Protein AF-A0A244E1N0-F1 (afdb_monomer)

Secondary structure (DSSP, 8-state):
------------PPPPPSEEEEEEEE-GGGSS-SSHHHHHHHTT---SEEEEEEEEEE--SSPPTTPPTT-EEEEEEEEE-STT---EEEEEEEEESSPPPSSS-TTTSPPTT-S-S-EEEEEEEEESSSS-EEEEEEEEEEEEESSSPPPPPGGG--PEEEEEEEEEEEEETTEEEEEEE-TTS-EEEEEEEEEESSHHHHHHHIIIIIHIIIIIT-----SS-HHHHHHSTT-

pLDDT: mean 90.93, std 12.46, range [40.5, 98.75]

Nearest PDB structures (foldseek):
  7ns9-assembly1_A  TM=5.968E-01  e=9.307E-06  Sulfolobus acidocaldarius DSM 639
  2fjt-assembly1_B  TM=5.873E-01  e=4.241E-05  Yersinia pestis KIM10+
  3n10-assembly1_A  TM=5.988E-01  e=9.848E-05  Yersinia pestis
  5a64-assembly2_B  TM=5.097E-01  e=4.746E-04  Mus musculus
  2aca-assembly1_B  TM=4.743E-01  e=3.203E-04  Vibrio parahaemolyticus

Radius of gyration: 19.38 Å; Cα contacts (8 Å, |Δi|>4): 520; chains: 1; bounding box: 77×35×45 Å

Structure (mmCIF, N/CA/C/O backbone):
data_AF-A0A244E1N0-F1
#
_entry.id   AF-A0A244E1N0-F1
#
loop_
_atom_site.group_PDB
_atom_site.id
_atom_site.type_symbol
_atom_site.label_atom_id
_atom_site.label_alt_id
_atom_site.label_comp_id
_atom_site.label_asym_id
_atom_site.label_entity_id
_atom_site.label_seq_id
_atom_site.pdbx_PDB_ins_code
_atom_site.Cartn_x
_atom_site.Cartn_y
_atom_site.Cartn_z
_atom_site.occupancy
_atom_site.B_iso_or_equiv
_atom_site.auth_seq_id
_atom_site.auth_comp_id
_atom_site.auth_asym_id
_atom_site.auth_atom_id
_atom_site.pdbx_PDB_model_num
ATOM 1 N N . MET A 1 1 ? 59.992 -10.369 -6.145 1.00 40.50 1 MET A N 1
ATOM 2 C CA . MET A 1 1 ? 59.038 -10.099 -5.049 1.00 40.50 1 MET A CA 1
ATOM 3 C C . MET A 1 1 ? 57.811 -9.453 -5.669 1.00 40.50 1 MET A C 1
ATOM 5 O O . MET A 1 1 ? 57.936 -8.355 -6.190 1.00 40.50 1 MET A O 1
ATOM 9 N N . ALA A 1 2 ? 56.683 -10.162 -5.734 1.00 41.91 2 ALA A N 1
ATOM 10 C CA . ALA A 1 2 ? 55.440 -9.642 -6.302 1.00 41.91 2 ALA A CA 1
ATOM 11 C C . ALA A 1 2 ? 54.557 -9.126 -5.158 1.00 41.91 2 ALA A C 1
ATOM 13 O O . ALA A 1 2 ? 54.216 -9.888 -4.256 1.00 41.91 2 ALA A O 1
ATOM 14 N N . ALA A 1 3 ? 54.246 -7.830 -5.168 1.00 44.88 3 ALA A N 1
ATOM 15 C CA . ALA A 1 3 ? 53.338 -7.214 -4.212 1.00 44.88 3 ALA A CA 1
ATOM 16 C C . ALA A 1 3 ? 51.897 -7.388 -4.711 1.00 44.88 3 ALA A C 1
ATOM 18 O O . ALA A 1 3 ? 51.490 -6.753 -5.683 1.00 44.88 3 ALA A O 1
ATOM 19 N N . SER A 1 4 ? 51.134 -8.267 -4.063 1.00 48.25 4 SER A N 1
ATOM 20 C CA . SER A 1 4 ? 49.695 -8.393 -4.293 1.00 48.25 4 SER A CA 1
ATOM 21 C C . SER A 1 4 ? 48.972 -7.216 -3.640 1.00 48.25 4 SER A C 1
ATOM 23 O O . SER A 1 4 ? 48.886 -7.127 -2.417 1.00 48.25 4 SER A O 1
ATOM 25 N N . LEU A 1 5 ? 48.446 -6.311 -4.465 1.00 47.75 5 LEU A N 1
ATOM 26 C CA . LEU A 1 5 ? 47.496 -5.282 -4.050 1.00 47.75 5 LEU A CA 1
ATOM 27 C C . LEU A 1 5 ? 46.150 -5.951 -3.735 1.00 47.75 5 LEU A C 1
ATOM 29 O O . LEU A 1 5 ? 45.397 -6.316 -4.636 1.00 47.75 5 LEU A O 1
ATOM 33 N N . LEU A 1 6 ? 45.854 -6.120 -2.446 1.00 48.22 6 LEU A N 1
ATOM 34 C CA . 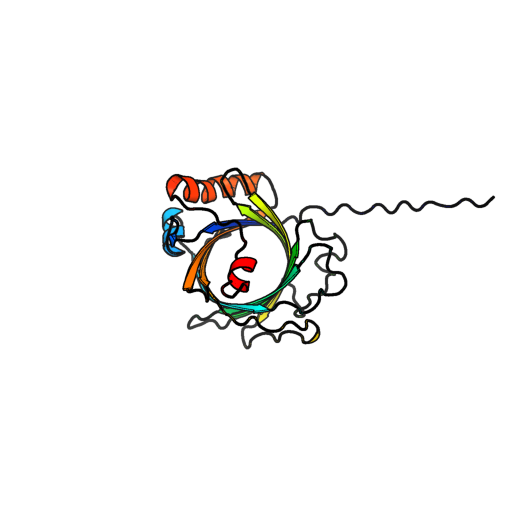LEU A 1 6 ? 44.511 -6.425 -1.959 1.00 48.22 6 LEU A CA 1
ATOM 35 C C . LEU A 1 6 ? 43.629 -5.192 -2.186 1.00 48.22 6 LEU A C 1
ATOM 37 O O . LEU A 1 6 ? 43.647 -4.244 -1.404 1.00 48.22 6 LEU A O 1
ATOM 41 N N . VAL A 1 7 ? 42.862 -5.197 -3.275 1.00 49.03 7 VAL A N 1
ATOM 42 C CA . VAL A 1 7 ? 41.764 -4.245 -3.465 1.00 49.03 7 VAL A CA 1
ATOM 43 C C . VAL A 1 7 ? 40.656 -4.653 -2.498 1.00 49.03 7 VAL A C 1
ATOM 45 O O . VAL A 1 7 ? 39.883 -5.570 -2.768 1.00 49.03 7 VAL A O 1
ATOM 48 N N . ALA A 1 8 ? 40.607 -4.002 -1.337 1.00 49.34 8 ALA A N 1
ATOM 49 C CA . ALA A 1 8 ? 39.474 -4.103 -0.433 1.00 49.34 8 ALA A CA 1
ATOM 50 C C . ALA A 1 8 ? 38.259 -3.468 -1.123 1.00 49.34 8 ALA A C 1
ATOM 52 O O . ALA A 1 8 ? 38.140 -2.246 -1.210 1.00 49.34 8 ALA A O 1
ATOM 53 N N . ALA A 1 9 ? 37.370 -4.300 -1.662 1.00 50.56 9 ALA A N 1
ATOM 54 C CA . ALA A 1 9 ? 36.070 -3.850 -2.123 1.00 50.56 9 ALA A CA 1
ATOM 55 C C . ALA A 1 9 ? 35.260 -3.415 -0.893 1.00 50.56 9 ALA A C 1
ATOM 57 O O . ALA A 1 9 ? 34.747 -4.252 -0.151 1.00 50.56 9 ALA A O 1
ATOM 58 N N . CYS A 1 10 ? 35.162 -2.105 -0.654 1.00 46.12 10 CYS A N 1
ATOM 59 C CA . CYS A 1 10 ? 34.161 -1.562 0.256 1.00 46.12 10 CYS A CA 1
ATOM 60 C C . CYS A 1 10 ? 32.784 -1.918 -0.309 1.00 46.12 10 CYS A C 1
ATOM 62 O O . CYS A 1 10 ? 32.313 -1.288 -1.256 1.00 46.12 10 CYS A O 1
ATOM 64 N N . ALA A 1 11 ? 32.146 -2.947 0.249 1.00 51.25 11 ALA A N 1
ATOM 65 C CA . ALA A 1 11 ? 30.732 -3.187 0.033 1.00 51.25 11 ALA A CA 1
ATOM 66 C C . ALA A 1 11 ? 29.988 -1.946 0.539 1.00 51.25 11 ALA A C 1
ATOM 68 O O . ALA A 1 11 ? 29.954 -1.691 1.743 1.00 51.25 11 ALA A O 1
ATOM 69 N N . ALA A 1 12 ? 29.457 -1.135 -0.378 1.00 55.59 12 ALA A N 1
ATOM 70 C CA . ALA A 1 12 ? 28.579 -0.034 -0.019 1.00 55.59 12 ALA A CA 1
ATOM 71 C C . ALA A 1 12 ? 27.404 -0.627 0.768 1.00 55.59 12 ALA A C 1
ATOM 73 O O . ALA A 1 12 ? 26.610 -1.393 0.218 1.00 55.59 12 ALA A O 1
ATOM 74 N N . GLN A 1 13 ? 27.344 -0.341 2.070 1.00 55.47 13 GLN A N 1
ATOM 75 C CA . GLN A 1 13 ? 26.241 -0.784 2.911 1.00 55.47 13 GLN A CA 1
ATOM 76 C C . GLN A 1 13 ? 24.955 -0.164 2.366 1.00 55.47 13 GLN A C 1
ATOM 78 O O . GLN A 1 13 ? 24.874 1.048 2.166 1.00 55.47 13 GLN A O 1
ATOM 83 N N . ALA A 1 14 ? 23.971 -1.010 2.072 1.00 69.12 14 ALA A N 1
ATOM 84 C CA . ALA A 1 14 ? 22.666 -0.558 1.627 1.00 69.12 14 ALA A CA 1
ATOM 85 C C . ALA A 1 14 ? 21.999 0.217 2.777 1.00 69.12 14 ALA A C 1
ATOM 87 O O . ALA A 1 14 ? 21.872 -0.309 3.882 1.00 69.12 14 ALA A O 1
ATOM 88 N N . SER A 1 15 ? 21.624 1.471 2.532 1.00 77.75 15 SER A N 1
ATOM 89 C CA . SER A 1 15 ? 20.911 2.312 3.494 1.00 77.75 15 SER A CA 1
ATOM 90 C C . SER A 1 15 ? 19.407 2.252 3.253 1.00 77.75 15 SER A C 1
ATOM 92 O O . SER A 1 15 ? 18.966 1.979 2.133 1.00 77.75 15 SER A O 1
ATOM 94 N N . ASP A 1 16 ? 18.619 2.568 4.281 1.00 82.31 16 ASP A N 1
ATOM 95 C CA . ASP A 1 16 ? 17.179 2.757 4.117 1.00 82.31 16 ASP A CA 1
ATOM 96 C C . ASP A 1 16 ? 16.916 3.818 3.026 1.00 82.31 16 ASP A C 1
ATOM 98 O O . ASP A 1 16 ? 17.605 4.846 2.977 1.00 82.31 16 ASP A O 1
ATOM 102 N N . PRO A 1 17 ? 15.954 3.584 2.115 1.00 87.00 17 PRO A N 1
ATOM 103 C CA . PRO A 1 17 ? 15.532 4.605 1.175 1.00 87.00 17 PRO A CA 1
ATOM 104 C C . PRO A 1 17 ? 14.917 5.795 1.924 1.00 87.00 17 PRO A C 1
ATOM 106 O O . PRO A 1 17 ? 14.350 5.626 3.003 1.00 87.00 17 PRO A O 1
ATOM 109 N N . PRO A 1 18 ? 14.983 7.009 1.352 1.00 88.44 18 PRO A N 1
ATOM 110 C CA . PRO A 1 18 ? 14.531 8.215 2.041 1.00 88.44 18 PRO A CA 1
ATOM 111 C C . PRO A 1 18 ? 13.019 8.225 2.313 1.00 88.44 18 PRO A C 1
ATOM 113 O O . PRO A 1 18 ? 12.576 8.875 3.257 1.00 88.44 18 PRO A O 1
ATOM 116 N N . GLY A 1 19 ? 12.225 7.530 1.492 1.00 94.88 19 GLY A N 1
ATOM 117 C CA . GLY A 1 19 ? 10.771 7.464 1.616 1.00 94.88 19 GLY A CA 1
ATOM 118 C C . GLY A 1 19 ? 10.280 6.208 2.334 1.00 94.88 19 GLY A C 1
ATOM 119 O O . GLY A 1 19 ? 10.831 5.119 2.161 1.00 94.88 19 GLY A O 1
ATOM 120 N N . ALA A 1 20 ? 9.186 6.353 3.075 1.00 97.12 20 ALA A N 1
ATOM 121 C CA . ALA A 1 20 ? 8.456 5.263 3.704 1.00 97.12 20 ALA A CA 1
ATOM 122 C C . ALA A 1 20 ? 6.952 5.334 3.398 1.00 97.12 20 ALA A C 1
ATOM 124 O O . ALA A 1 20 ? 6.382 6.409 3.192 1.00 97.12 20 ALA A O 1
ATOM 125 N N . GLU A 1 21 ? 6.305 4.174 3.395 1.00 97.81 21 GLU A N 1
ATOM 126 C CA . GLU A 1 21 ? 4.855 4.045 3.515 1.00 97.81 21 GLU A CA 1
ATOM 127 C C . GLU A 1 21 ? 4.542 3.390 4.861 1.00 97.81 21 GLU A C 1
ATOM 129 O O . GLU A 1 21 ? 4.864 2.225 5.089 1.00 97.81 21 GLU A O 1
ATOM 134 N N . TYR A 1 22 ? 3.911 4.142 5.761 1.00 98.38 22 TYR A N 1
ATOM 135 C CA . TYR A 1 22 ? 3.427 3.626 7.038 1.00 98.38 22 TYR A CA 1
ATOM 136 C C . TYR A 1 22 ? 2.005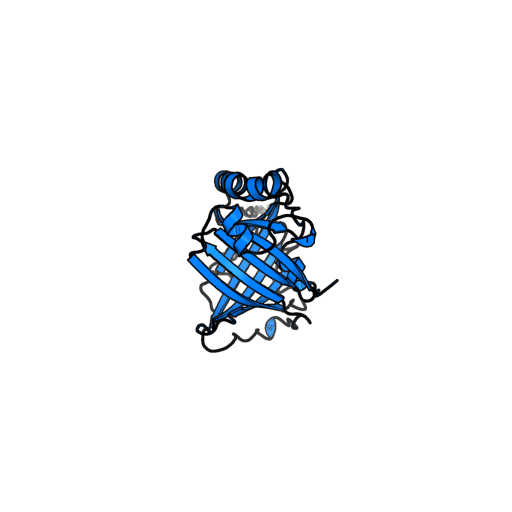 3.126 6.859 1.00 98.38 22 TYR A C 1
ATOM 138 O O . TYR A 1 22 ? 1.169 3.870 6.352 1.00 98.38 22 TYR A O 1
ATOM 146 N N . ALA A 1 23 ? 1.718 1.893 7.267 1.00 98.50 23 ALA A N 1
ATOM 147 C CA . ALA A 1 23 ? 0.422 1.277 7.037 1.00 98.50 23 ALA A CA 1
ATOM 148 C C . ALA A 1 23 ? -0.052 0.411 8.206 1.00 98.50 23 ALA A C 1
ATOM 150 O O . ALA A 1 23 ? 0.737 -0.222 8.908 1.00 98.50 23 ALA A O 1
ATOM 151 N N . ILE A 1 24 ? -1.370 0.333 8.364 1.00 98.62 24 ILE A N 1
ATOM 152 C CA . ILE A 1 24 ? -2.056 -0.586 9.273 1.00 98.62 24 ILE A CA 1
ATOM 153 C C . ILE A 1 24 ? -3.266 -1.191 8.562 1.00 98.62 24 ILE A C 1
ATOM 155 O O . ILE A 1 24 ? -3.941 -0.515 7.786 1.00 98.62 24 ILE A O 1
ATOM 159 N N . ARG A 1 25 ? -3.509 -2.484 8.785 1.00 98.50 25 ARG A N 1
ATOM 160 C CA . ARG A 1 25 ? -4.502 -3.280 8.048 1.00 98.50 25 ARG A CA 1
ATOM 161 C C . ARG A 1 25 ? -5.344 -4.088 9.012 1.00 98.50 25 ARG A C 1
ATOM 163 O O . ARG A 1 25 ? -4.785 -4.594 9.974 1.00 98.50 25 ARG A O 1
ATOM 170 N N . TRP A 1 26 ? -6.631 -4.260 8.755 1.00 98.56 26 TRP A N 1
ATOM 171 C CA . TRP A 1 26 ? -7.487 -5.138 9.556 1.00 98.56 26 TRP A CA 1
ATOM 172 C C . TRP A 1 26 ? -8.585 -5.774 8.707 1.00 98.56 26 TRP A C 1
ATOM 174 O O . TRP A 1 26 ? -8.892 -5.315 7.602 1.00 98.56 26 TRP A O 1
ATOM 184 N N . ASP A 1 27 ? -9.157 -6.847 9.238 1.00 98.19 27 ASP A N 1
ATOM 185 C CA . ASP A 1 27 ? -10.407 -7.420 8.756 1.00 98.19 27 ASP A CA 1
ATOM 186 C C . ASP A 1 27 ? -11.553 -6.845 9.607 1.00 98.19 27 ASP A C 1
ATOM 188 O O . ASP A 1 27 ? -11.572 -7.078 10.819 1.00 98.19 27 ASP A O 1
ATOM 192 N N . PRO A 1 28 ? -12.504 -6.090 9.030 1.00 98.25 28 PRO A N 1
ATOM 193 C CA . PRO A 1 28 ? -13.649 -5.576 9.772 1.00 98.25 28 PRO A CA 1
ATOM 194 C C . PRO A 1 28 ? -14.490 -6.631 10.487 1.00 98.25 28 PRO A C 1
ATOM 196 O O . PRO A 1 28 ? -15.147 -6.307 11.475 1.00 98.25 28 PRO A O 1
ATOM 199 N N . ALA A 1 29 ? -14.483 -7.883 10.016 1.00 97.69 29 ALA A N 1
ATOM 200 C CA . ALA A 1 29 ? -15.183 -8.972 10.690 1.00 97.69 29 ALA A CA 1
ATOM 201 C C . ALA A 1 29 ? -14.575 -9.294 12.068 1.00 97.69 29 ALA A C 1
ATOM 203 O O . ALA A 1 29 ? -15.245 -9.883 12.915 1.00 97.69 29 ALA A O 1
ATOM 204 N N . GLU A 1 30 ? -13.326 -8.890 12.315 1.00 97.62 30 GLU A N 1
ATOM 205 C CA . GLU A 1 30 ? -12.627 -9.089 13.585 1.00 97.62 30 GLU A CA 1
ATOM 206 C C . GLU A 1 30 ? -12.666 -7.866 14.520 1.00 97.62 30 GLU A C 1
ATOM 208 O O . GLU A 1 30 ? -12.178 -7.954 15.654 1.00 97.62 30 GLU A O 1
ATOM 213 N N . GLY A 1 31 ? -13.255 -6.752 14.071 1.00 97.19 31 GLY A N 1
ATOM 214 C CA . GLY A 1 31 ? -13.394 -5.502 14.819 1.00 97.19 31 GLY A CA 1
ATOM 215 C C . GLY A 1 31 ? -12.982 -4.266 14.016 1.00 97.19 31 GLY A C 1
ATOM 216 O O . GLY A 1 31 ? -12.407 -4.365 12.933 1.00 97.19 31 GLY A O 1
ATOM 217 N N . GLY A 1 32 ? -13.249 -3.080 14.569 1.00 97.94 32 GLY A N 1
ATOM 218 C CA . GLY A 1 32 ? -12.872 -1.813 13.944 1.00 97.94 32 GLY A CA 1
ATOM 219 C C . GLY A 1 32 ? -13.894 -1.213 12.979 1.00 97.94 32 GLY A C 1
ATOM 220 O O . GLY A 1 32 ? -15.028 -1.683 12.880 1.00 97.94 32 GLY A O 1
ATOM 221 N N . PRO A 1 33 ? -13.514 -0.133 12.272 1.00 98.38 33 PRO A N 1
ATOM 222 C CA . PRO A 1 33 ? -14.338 0.430 11.212 1.00 98.38 33 PRO A CA 1
ATOM 223 C C . PRO A 1 33 ? -14.550 -0.579 10.072 1.00 98.38 33 PRO A C 1
ATOM 225 O O . PRO A 1 33 ? -13.646 -1.341 9.741 1.00 98.38 33 PRO A O 1
ATOM 228 N N . SER A 1 34 ? -15.726 -0.562 9.452 1.00 97.94 34 SER A N 1
ATOM 229 C CA . SER A 1 34 ? -16.175 -1.516 8.438 1.00 97.94 34 SER A CA 1
ATOM 230 C C . SER A 1 34 ? -16.121 -1.020 7.002 1.00 97.94 34 SER A C 1
ATOM 232 O O . SER A 1 34 ? -16.434 -1.777 6.090 1.00 97.94 34 SER A O 1
ATOM 234 N N . SER A 1 35 ? -15.705 0.227 6.788 1.00 98.50 35 SER A N 1
ATOM 235 C CA . SER A 1 35 ? -15.500 0.793 5.453 1.00 98.50 35 SER A CA 1
ATOM 236 C C . SER A 1 35 ? -14.432 1.879 5.463 1.00 98.50 35 SER A C 1
ATOM 238 O O . SER A 1 35 ? -14.154 2.478 6.507 1.00 98.50 35 SER A O 1
ATOM 240 N N . ALA A 1 36 ? -13.888 2.209 4.290 1.00 98.25 36 ALA A N 1
ATOM 241 C CA . ALA A 1 36 ? -12.952 3.323 4.148 1.00 98.25 36 ALA A CA 1
ATOM 242 C C . ALA A 1 36 ? -13.566 4.651 4.629 1.00 98.25 36 ALA A C 1
ATOM 244 O O . ALA A 1 36 ? -12.895 5.458 5.276 1.00 98.25 36 ALA A O 1
ATOM 245 N N . ALA A 1 37 ? -14.857 4.866 4.354 1.00 98.12 37 ALA A N 1
ATOM 246 C CA . ALA A 1 37 ? -15.580 6.060 4.786 1.00 98.12 37 ALA A CA 1
ATOM 247 C C . ALA A 1 37 ? -15.724 6.124 6.313 1.00 98.12 37 ALA A C 1
ATOM 249 O O . ALA A 1 37 ? -15.478 7.174 6.911 1.00 98.12 37 ALA A O 1
ATOM 250 N N . GLN A 1 38 ? -16.070 5.003 6.957 1.00 98.31 38 GLN A N 1
ATOM 251 C CA . GLN A 1 38 ? -16.161 4.954 8.414 1.00 98.31 38 GLN A CA 1
ATOM 252 C C . GLN A 1 38 ? -14.792 5.181 9.062 1.00 98.31 38 GLN A C 1
ATOM 254 O O . GLN A 1 38 ? -14.709 5.906 10.048 1.00 98.31 38 GLN A O 1
ATOM 259 N N . THR A 1 39 ? -13.717 4.631 8.496 1.00 98.56 39 THR A N 1
ATOM 260 C CA . THR A 1 39 ? -12.350 4.882 8.968 1.00 98.56 39 THR A CA 1
ATOM 261 C C . THR A 1 39 ? -11.997 6.365 8.932 1.00 98.56 39 THR A C 1
ATOM 263 O O . THR A 1 39 ? -11.525 6.897 9.933 1.00 98.56 39 THR A O 1
ATOM 266 N N . PHE A 1 40 ? -12.266 7.059 7.822 1.00 98.00 40 PHE A N 1
ATOM 267 C CA . PHE A 1 40 ? -12.056 8.508 7.727 1.00 98.00 40 PHE A CA 1
ATOM 268 C C . PHE A 1 40 ? -12.847 9.267 8.802 1.00 98.00 40 PHE A C 1
ATOM 270 O O . PHE A 1 40 ? -12.277 10.106 9.498 1.00 98.00 40 PHE A O 1
ATOM 277 N N . ALA A 1 41 ? -14.121 8.915 9.007 1.00 97.50 41 ALA A N 1
ATOM 278 C CA . ALA A 1 41 ? -14.952 9.524 10.043 1.00 97.50 41 ALA A CA 1
ATOM 279 C C . ALA A 1 41 ? -14.393 9.294 11.460 1.00 97.50 41 ALA A C 1
ATOM 281 O O . ALA A 1 41 ? -14.391 10.213 12.273 1.00 97.50 41 ALA A O 1
ATOM 282 N N . LYS A 1 42 ? -13.880 8.093 11.752 1.00 97.56 42 LYS A N 1
ATOM 283 C CA . LYS A 1 42 ? -13.248 7.755 13.039 1.00 97.56 42 LYS A CA 1
ATOM 284 C C . LYS A 1 42 ? -11.909 8.457 13.260 1.00 97.56 42 LYS A C 1
ATOM 286 O O . LYS A 1 42 ? -11.567 8.776 14.391 1.00 97.56 42 LYS A O 1
ATOM 291 N N . LEU A 1 43 ? -11.178 8.736 12.184 1.00 97.56 43 LEU A N 1
ATOM 292 C CA . LEU A 1 43 ? -9.977 9.567 12.224 1.00 97.56 43 LEU A CA 1
ATOM 293 C C . LEU A 1 43 ? -10.291 11.071 12.240 1.00 97.56 43 LEU A C 1
ATOM 295 O O . LEU A 1 43 ? -9.359 11.864 12.337 1.00 97.56 43 LEU A O 1
ATOM 299 N N . GLU A 1 44 ? -11.572 11.456 12.168 1.00 97.06 44 GLU A N 1
ATOM 300 C CA . GLU A 1 44 ? -12.044 12.847 12.123 1.00 97.06 44 GLU A CA 1
ATOM 301 C C . GLU A 1 44 ? -11.499 13.612 10.906 1.00 97.06 44 GLU A C 1
ATOM 303 O O . GLU A 1 44 ? -11.235 14.814 10.944 1.00 97.06 44 GLU A O 1
ATOM 308 N N . VAL A 1 45 ? -11.336 12.901 9.787 1.00 95.19 45 VAL A N 1
ATOM 309 C CA . VAL A 1 45 ? -10.850 13.447 8.519 1.00 95.19 45 VAL A CA 1
ATOM 310 C C . VAL A 1 45 ? -11.932 13.291 7.453 1.00 95.19 45 VAL A C 1
ATOM 312 O O . VAL A 1 45 ? -12.664 12.306 7.415 1.00 95.19 45 VAL A O 1
ATOM 315 N N . THR A 1 46 ? -12.016 14.250 6.531 1.00 95.44 46 THR A N 1
ATOM 316 C CA . THR A 1 46 ? -12.844 14.136 5.321 1.00 95.44 46 THR A CA 1
ATOM 317 C C . THR A 1 46 ? -11.955 13.904 4.104 1.00 95.44 46 THR A C 1
ATOM 319 O O . THR A 1 46 ? -10.978 14.628 3.897 1.00 95.44 46 THR A O 1
ATOM 322 N N . ALA A 1 47 ? -12.283 12.892 3.303 1.00 96.50 47 ALA A N 1
ATOM 323 C CA . ALA A 1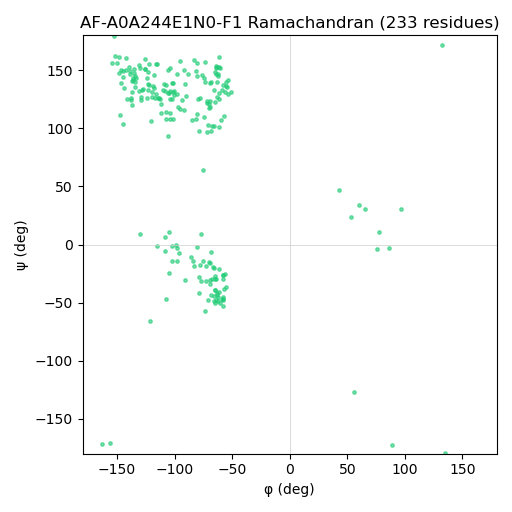 47 ? -11.577 12.609 2.059 1.00 96.50 47 ALA A CA 1
ATOM 324 C C . ALA A 1 47 ? -11.834 13.712 1.019 1.00 96.50 47 ALA A C 1
ATOM 326 O O . ALA A 1 47 ? -12.961 14.177 0.867 1.00 96.50 47 ALA A O 1
ATOM 327 N N . ASP A 1 48 ? -10.801 14.102 0.273 1.00 95.50 48 ASP A N 1
ATOM 328 C CA . ASP A 1 48 ? -10.918 15.040 -0.852 1.00 95.50 48 ASP A CA 1
ATOM 329 C C . ASP A 1 48 ? -10.901 14.341 -2.218 1.00 95.50 48 ASP A C 1
ATOM 331 O O . ASP A 1 48 ? -11.276 14.929 -3.236 1.00 95.50 48 ASP A O 1
ATOM 335 N N . LYS A 1 49 ? -10.499 13.067 -2.253 1.00 95.00 49 LYS A N 1
ATOM 336 C CA . LYS A 1 49 ? -10.485 12.238 -3.456 1.00 95.00 49 LYS A CA 1
ATOM 337 C C . LYS A 1 49 ? -11.071 10.867 -3.157 1.00 95.00 49 LYS A C 1
ATOM 339 O O . LYS A 1 49 ? -10.759 10.256 -2.137 1.00 95.00 49 LYS A O 1
ATOM 344 N N . LYS A 1 50 ? -11.854 10.369 -4.113 1.00 94.94 50 LYS A N 1
ATOM 345 C CA . LYS A 1 50 ? -12.331 8.988 -4.179 1.00 94.94 50 LYS A CA 1
ATOM 346 C C . LYS A 1 50 ? -11.925 8.362 -5.512 1.00 94.94 50 LYS A C 1
ATOM 348 O O . LYS A 1 50 ? -11.937 9.028 -6.553 1.00 94.94 50 LYS A O 1
ATOM 353 N N . GLY A 1 51 ? -11.576 7.085 -5.488 1.00 94.31 51 GLY A N 1
ATOM 354 C CA . GLY A 1 51 ? -11.434 6.269 -6.684 1.00 94.31 51 GLY A CA 1
ATOM 355 C C . GLY A 1 51 ? -11.844 4.834 -6.410 1.00 94.31 51 GLY A C 1
ATOM 356 O O . GLY A 1 51 ? -11.495 4.292 -5.368 1.00 94.31 51 GLY A O 1
ATOM 357 N N . ASP A 1 52 ? -12.547 4.242 -7.364 1.00 95.44 52 ASP A N 1
ATOM 358 C CA . ASP A 1 52 ? -12.912 2.831 -7.353 1.00 95.44 52 ASP A CA 1
ATOM 359 C C . ASP A 1 52 ? -12.061 2.116 -8.402 1.00 95.44 52 ASP A C 1
ATOM 361 O O . ASP A 1 52 ? -11.817 2.658 -9.491 1.00 95.44 52 ASP A O 1
ATOM 365 N N . TYR A 1 53 ? -11.554 0.941 -8.045 1.00 95.81 53 TYR A N 1
ATOM 366 C CA . TYR A 1 53 ? -10.568 0.222 -8.831 1.00 95.81 53 TYR A CA 1
ATOM 367 C C . TYR A 1 53 ? -10.859 -1.272 -8.880 1.00 95.81 53 TYR A C 1
ATOM 369 O O . TYR A 1 53 ? -11.326 -1.865 -7.911 1.00 95.81 53 TYR A O 1
ATOM 377 N N . GLU A 1 54 ? -10.480 -1.888 -9.990 1.00 95.81 54 GLU A N 1
ATOM 378 C CA . GLU A 1 54 ? -10.205 -3.316 -10.079 1.00 95.81 54 GLU A CA 1
ATOM 379 C C . GLU A 1 54 ? -8.688 -3.526 -10.059 1.00 95.81 54 GLU A C 1
ATOM 381 O O . GLU A 1 54 ? -7.929 -2.760 -10.663 1.00 95.81 54 GLU A O 1
ATOM 386 N N . VAL A 1 55 ? -8.242 -4.553 -9.339 1.00 96.69 55 VAL A N 1
ATOM 387 C CA . VAL A 1 55 ? -6.827 -4.864 -9.143 1.00 96.69 55 VAL A CA 1
ATOM 388 C C . VAL A 1 55 ? -6.575 -6.332 -9.461 1.00 96.69 55 VAL A C 1
ATOM 390 O O . VAL A 1 55 ? -7.197 -7.230 -8.886 1.00 96.69 55 VAL A O 1
ATOM 393 N N . GLY A 1 56 ? -5.638 -6.567 -10.373 1.00 96.38 56 GLY A N 1
ATOM 394 C CA . GLY A 1 56 ? -5.120 -7.879 -10.736 1.00 96.38 56 GLY A CA 1
ATOM 395 C C . GLY A 1 56 ? -3.640 -8.005 -10.390 1.00 96.38 56 GLY A C 1
ATOM 396 O O . GLY A 1 56 ? -2.908 -7.016 -10.318 1.00 96.38 56 GLY A O 1
ATOM 397 N N . TYR A 1 57 ? -3.187 -9.240 -10.196 1.00 96.12 57 TYR A N 1
ATOM 398 C CA . TYR A 1 57 ? -1.783 -9.536 -9.933 1.00 96.12 57 TYR A CA 1
ATOM 399 C C . TYR A 1 57 ? -1.243 -10.569 -10.912 1.00 96.12 57 TYR A C 1
ATOM 401 O O . TYR A 1 57 ? -1.961 -11.453 -11.375 1.00 96.12 57 TYR A O 1
ATOM 409 N N . ARG A 1 58 ? 0.057 -10.487 -11.183 1.00 95.25 58 ARG A N 1
ATOM 410 C CA . ARG A 1 58 ? 0.823 -11.501 -11.910 1.00 95.25 58 ARG A CA 1
ATOM 411 C C . ARG A 1 58 ? 2.139 -11.730 -11.198 1.00 95.25 58 ARG A C 1
ATOM 413 O O . ARG A 1 58 ? 2.774 -10.785 -10.731 1.00 95.25 58 ARG A O 1
ATOM 420 N N . ARG A 1 59 ? 2.574 -12.982 -11.142 1.00 92.88 59 ARG A N 1
ATOM 421 C CA . ARG A 1 59 ? 3.874 -13.344 -10.573 1.00 92.88 59 ARG A CA 1
ATOM 422 C C . ARG A 1 59 ? 4.774 -13.829 -11.703 1.00 92.88 59 ARG A C 1
ATOM 424 O O . ARG A 1 59 ? 4.380 -14.767 -12.393 1.00 92.88 59 ARG A O 1
ATOM 431 N N . PRO A 1 60 ? 5.934 -13.193 -11.942 1.00 91.12 60 PRO A N 1
ATOM 432 C CA . PRO A 1 60 ? 6.932 -13.731 -12.860 1.00 91.12 60 PRO A CA 1
ATOM 433 C C . PRO A 1 60 ? 7.240 -15.194 -12.528 1.00 91.12 60 PRO A C 1
ATOM 435 O O . PRO A 1 60 ? 7.474 -15.528 -11.369 1.00 91.12 60 PRO A O 1
ATOM 438 N N . SER A 1 61 ? 7.228 -16.067 -13.538 1.00 84.25 61 SER A N 1
ATOM 439 C CA . SER A 1 61 ? 7.450 -17.513 -13.342 1.00 84.25 61 SER A CA 1
ATOM 440 C C . SER A 1 61 ? 8.894 -17.851 -12.954 1.00 84.25 61 SER A C 1
ATOM 442 O O . SER A 1 61 ? 9.174 -18.962 -12.518 1.00 84.25 61 SER A O 1
ATOM 444 N N . ALA A 1 62 ? 9.814 -16.904 -13.135 1.00 80.81 62 ALA A N 1
ATOM 445 C CA . ALA A 1 62 ? 11.192 -16.988 -12.682 1.00 80.81 62 ALA A CA 1
ATOM 446 C C . ALA A 1 62 ? 11.618 -15.623 -12.115 1.00 80.81 62 ALA A C 1
ATOM 448 O O . ALA A 1 62 ? 11.169 -14.592 -12.635 1.00 80.81 62 ALA A O 1
ATOM 449 N N . PRO A 1 63 ? 12.486 -15.590 -11.088 1.00 77.06 63 PRO A N 1
ATOM 450 C CA . PRO A 1 63 ? 13.119 -14.354 -10.649 1.00 77.06 63 PRO A CA 1
ATOM 451 C C . PRO A 1 63 ? 13.857 -13.696 -11.826 1.00 77.06 63 PRO A C 1
ATOM 453 O O . PRO A 1 63 ? 14.600 -14.384 -12.533 1.00 77.06 63 PRO A O 1
ATOM 456 N N . PRO A 1 64 ? 13.668 -12.391 -12.080 1.00 79.19 64 PRO A N 1
ATOM 457 C CA . PRO A 1 64 ? 14.445 -11.707 -13.097 1.00 79.19 64 PRO A CA 1
ATOM 458 C C . PRO A 1 64 ? 15.935 -11.679 -12.720 1.00 79.19 64 PRO A C 1
ATOM 460 O O . PRO A 1 64 ? 16.271 -11.671 -11.532 1.00 79.19 64 PRO A O 1
ATOM 463 N N . PRO A 1 65 ? 16.841 -11.636 -13.713 1.00 79.44 65 PRO A N 1
ATOM 464 C CA . PRO A 1 65 ? 18.269 -11.501 -13.454 1.00 79.44 65 PRO A CA 1
ATOM 465 C C . PRO A 1 65 ? 18.573 -10.273 -12.587 1.00 79.44 65 PRO A C 1
ATOM 467 O O . PRO A 1 65 ? 18.039 -9.192 -12.833 1.00 79.44 65 PRO A O 1
ATOM 470 N N . GLY A 1 66 ? 19.442 -10.439 -11.588 1.00 80.69 66 GLY A N 1
ATOM 471 C CA . GLY A 1 66 ? 19.850 -9.350 -10.694 1.00 80.69 66 GLY A CA 1
ATOM 472 C C . GLY A 1 66 ? 18.830 -8.986 -9.611 1.00 80.69 66 GLY A C 1
ATOM 473 O O . GLY A 1 66 ? 19.006 -7.967 -8.945 1.00 80.69 66 GLY A O 1
ATOM 474 N N . LEU A 1 67 ? 17.779 -9.791 -9.416 1.00 87.31 67 LEU A N 1
ATOM 475 C CA . LEU A 1 67 ? 16.913 -9.657 -8.249 1.00 87.31 67 LEU A CA 1
ATOM 476 C C . LEU A 1 67 ? 17.731 -9.926 -6.968 1.00 87.31 67 LEU A C 1
ATOM 478 O O . LEU A 1 67 ? 18.377 -10.975 -6.895 1.00 87.31 67 LEU A O 1
ATOM 482 N N . PRO A 1 68 ? 17.724 -9.022 -5.969 1.00 89.12 68 PRO A N 1
ATOM 483 C CA . PRO A 1 68 ? 18.450 -9.253 -4.724 1.00 89.12 68 PRO A CA 1
ATOM 484 C C . PRO A 1 68 ? 17.938 -10.494 -3.982 1.00 89.12 68 PRO A C 1
ATOM 486 O O . PRO A 1 68 ? 16.770 -10.871 -4.100 1.00 89.12 68 PRO A O 1
ATOM 489 N N . GLU A 1 69 ? 18.807 -11.124 -3.194 1.00 88.75 69 GLU A N 1
ATOM 490 C CA . GLU A 1 69 ? 18.432 -12.292 -2.395 1.00 88.75 69 GLU A CA 1
ATOM 491 C C . GLU A 1 69 ? 17.267 -11.967 -1.446 1.00 88.75 69 GLU A C 1
ATOM 493 O O . GLU A 1 69 ? 17.210 -10.898 -0.838 1.00 88.75 69 GLU A O 1
ATOM 498 N N . GLY A 1 70 ? 16.301 -12.884 -1.350 1.00 91.50 70 GLY A N 1
ATOM 499 C CA . GLY A 1 70 ? 15.107 -12.716 -0.520 1.00 91.50 70 GLY A CA 1
ATOM 500 C C . GLY A 1 70 ? 14.052 -11.761 -1.088 1.00 91.50 70 GLY A C 1
ATOM 501 O O . GLY A 1 70 ? 12.979 -11.641 -0.496 1.00 91.50 70 GLY A O 1
ATOM 502 N N . PHE A 1 71 ? 14.300 -11.106 -2.227 1.00 93.75 71 PHE A N 1
ATOM 503 C CA . PHE A 1 71 ? 13.275 -10.309 -2.893 1.00 93.75 71 PHE A CA 1
ATOM 504 C C . PHE A 1 71 ? 12.343 -11.194 -3.721 1.00 93.75 71 PHE A C 1
ATOM 506 O O . PHE A 1 71 ? 12.758 -12.168 -4.346 1.00 93.75 71 PHE A O 1
ATOM 513 N N . ALA A 1 72 ? 11.070 -10.812 -3.770 1.00 93.38 72 ALA A N 1
ATOM 514 C CA . ALA A 1 72 ? 10.064 -11.413 -4.631 1.00 93.38 72 ALA A CA 1
ATOM 515 C C . ALA A 1 72 ? 9.489 -10.352 -5.582 1.00 93.38 72 ALA A C 1
ATOM 517 O O . ALA A 1 72 ? 9.105 -9.266 -5.128 1.00 93.38 72 ALA A O 1
ATOM 518 N N . PRO A 1 73 ? 9.405 -10.636 -6.893 1.00 95.06 73 PRO A N 1
ATOM 519 C CA . PRO A 1 73 ? 8.804 -9.728 -7.848 1.00 95.06 73 PRO A CA 1
ATOM 520 C C . PRO A 1 73 ? 7.296 -9.971 -7.956 1.00 95.06 73 PRO A C 1
ATOM 522 O O . PRO A 1 73 ? 6.810 -11.105 -7.896 1.00 95.06 73 PRO A O 1
ATOM 525 N N . ILE A 1 74 ? 6.545 -8.904 -8.188 1.00 95.38 74 ILE A N 1
ATOM 526 C CA . ILE A 1 74 ? 5.129 -8.969 -8.517 1.00 95.38 74 ILE A CA 1
ATOM 527 C C . ILE A 1 74 ? 4.768 -7.863 -9.502 1.00 95.38 74 ILE A C 1
ATOM 529 O O . ILE A 1 74 ? 5.289 -6.748 -9.451 1.00 95.38 74 ILE A O 1
ATOM 533 N N . VAL A 1 75 ? 3.861 -8.186 -10.412 1.00 96.81 75 VAL A N 1
ATOM 534 C CA . VAL A 1 75 ? 3.234 -7.228 -11.313 1.00 96.81 75 VAL A CA 1
ATOM 535 C C . VAL A 1 75 ? 1.817 -6.994 -10.815 1.00 96.81 75 VAL A C 1
ATOM 537 O O . VAL A 1 75 ? 1.087 -7.950 -10.558 1.00 96.81 75 VAL A O 1
ATOM 540 N N . ARG A 1 76 ? 1.431 -5.731 -10.671 1.00 97.56 76 ARG A N 1
ATOM 541 C CA . ARG A 1 76 ? 0.074 -5.318 -10.323 1.00 97.56 76 ARG A CA 1
ATOM 542 C C . ARG A 1 76 ? -0.520 -4.565 -11.499 1.00 97.56 76 ARG A C 1
ATOM 544 O O . ARG A 1 76 ? 0.052 -3.580 -11.958 1.00 97.56 76 ARG A O 1
ATOM 551 N N . GLU A 1 77 ? -1.676 -5.016 -11.945 1.00 97.44 77 GLU A N 1
ATOM 552 C CA . GLU A 1 77 ? -2.533 -4.281 -12.862 1.00 97.44 77 GLU A CA 1
ATOM 553 C C . GLU A 1 77 ? -3.605 -3.579 -12.030 1.00 97.44 77 GLU A C 1
ATOM 555 O O . GLU A 1 77 ? -4.231 -4.206 -11.175 1.00 97.44 77 GLU A O 1
ATOM 560 N N . ARG A 1 78 ? -3.803 -2.279 -12.240 1.00 97.00 78 ARG A N 1
ATOM 561 C CA . ARG A 1 78 ? -4.866 -1.522 -11.577 1.00 97.00 78 ARG A CA 1
ATOM 562 C C . ARG A 1 78 ? -5.641 -0.714 -12.602 1.00 97.00 78 ARG A C 1
ATOM 564 O O . ARG A 1 78 ? -5.055 -0.010 -13.422 1.00 97.00 78 ARG A O 1
ATOM 571 N N . TRP A 1 79 ? -6.961 -0.797 -12.532 1.00 95.00 79 TRP A N 1
ATOM 572 C CA . TRP A 1 79 ? -7.859 -0.137 -13.469 1.00 95.00 79 TRP A CA 1
ATOM 573 C C . TRP A 1 79 ? -8.899 0.647 -12.701 1.00 95.00 79 TRP A C 1
ATOM 575 O O . TRP A 1 79 ? -9.576 0.101 -11.837 1.00 95.00 79 TRP A O 1
ATOM 585 N N . LYS A 1 80 ? -9.036 1.932 -13.009 1.00 94.00 80 LYS A N 1
ATOM 586 C CA . LYS A 1 80 ? -10.069 2.768 -12.405 1.00 94.00 80 LYS A CA 1
ATOM 587 C C . LYS A 1 80 ? -11.422 2.504 -13.068 1.00 94.00 80 LYS A C 1
ATOM 589 O O . LYS A 1 80 ? -11.532 2.609 -14.288 1.00 94.00 80 LYS A O 1
ATOM 594 N N . THR A 1 81 ? -12.446 2.189 -12.276 1.00 86.19 81 THR A N 1
ATOM 595 C CA . THR A 1 81 ? -13.763 1.709 -12.750 1.00 86.19 81 THR A CA 1
ATOM 596 C C . THR A 1 81 ? -14.878 2.765 -12.676 1.00 86.19 81 THR A C 1
ATOM 598 O O . THR A 1 81 ? -16.049 2.462 -12.887 1.00 86.19 81 THR A O 1
ATOM 601 N N . GLY A 1 82 ? -14.532 4.033 -12.417 1.00 73.44 82 GLY A N 1
ATOM 602 C CA . GLY A 1 82 ? -15.491 5.138 -12.279 1.00 73.44 82 GLY A CA 1
ATOM 603 C C . GLY A 1 82 ? -15.948 5.783 -13.605 1.00 73.44 82 GLY A C 1
ATOM 604 O O . GLY A 1 82 ? -15.219 5.748 -14.599 1.00 73.44 82 GLY A O 1
ATOM 605 N N . PRO A 1 83 ? -17.108 6.475 -13.615 1.00 64.19 83 PRO A N 1
ATOM 606 C CA . PRO A 1 83 ? -17.836 6.870 -14.830 1.00 64.19 83 PRO A CA 1
ATOM 607 C C . PRO A 1 83 ? -17.089 7.811 -15.789 1.00 64.19 83 PRO A C 1
ATOM 609 O O . PRO A 1 83 ? -17.420 7.849 -16.967 1.00 64.19 83 PRO A O 1
ATOM 612 N N . ASN A 1 84 ? -16.071 8.547 -15.326 1.00 63.78 84 ASN A N 1
ATOM 613 C CA . ASN A 1 84 ? -15.452 9.627 -16.109 1.00 63.78 84 ASN A CA 1
ATOM 614 C C . ASN A 1 84 ? -13.919 9.568 -16.197 1.00 63.78 84 ASN A C 1
ATOM 616 O O . ASN A 1 84 ? -13.300 10.529 -16.655 1.00 63.78 84 ASN A O 1
ATOM 620 N N . LYS A 1 85 ? -13.272 8.487 -15.740 1.00 67.94 85 LYS A N 1
ATOM 621 C CA . LYS A 1 85 ? -11.806 8.363 -15.808 1.00 67.94 85 LYS A CA 1
ATOM 622 C C . LYS A 1 85 ? -11.383 6.926 -16.068 1.00 67.94 85 LYS A C 1
ATOM 624 O O . LYS A 1 85 ? -11.361 6.116 -15.149 1.00 67.94 85 LYS A O 1
ATOM 629 N N . LYS A 1 86 ? -10.979 6.661 -17.310 1.00 82.50 86 LYS A N 1
ATOM 630 C CA . LYS A 1 86 ? -10.180 5.487 -17.652 1.00 82.50 86 LYS A CA 1
ATOM 631 C C . LYS A 1 86 ? -8.731 5.790 -17.299 1.00 82.50 86 LYS A C 1
ATOM 633 O O . LYS A 1 86 ? -8.117 6.688 -17.871 1.00 82.50 86 LYS A O 1
ATOM 638 N N . GLU A 1 87 ? -8.230 5.083 -16.305 1.00 93.69 87 GLU A N 1
ATOM 639 C CA . GLU A 1 87 ? -6.853 5.162 -15.838 1.00 93.69 87 GLU A CA 1
ATOM 640 C C . GLU A 1 87 ? -6.398 3.729 -15.606 1.00 93.69 87 GLU A C 1
ATOM 642 O O . GLU A 1 87 ? -7.039 2.972 -14.872 1.00 93.69 87 GLU A O 1
ATOM 647 N N . TYR A 1 88 ? -5.350 3.353 -16.322 1.00 95.75 88 TYR A N 1
ATOM 648 C CA . TYR A 1 88 ? -4.784 2.022 -16.333 1.00 95.75 88 TYR A CA 1
ATOM 649 C C . TYR A 1 88 ? -3.350 2.123 -15.848 1.00 95.75 88 TYR A C 1
ATOM 651 O O . TYR A 1 88 ? -2.560 2.880 -16.407 1.00 95.75 88 TYR A O 1
ATOM 659 N N . GLU A 1 89 ? -3.011 1.329 -14.848 1.00 97.44 89 GLU A N 1
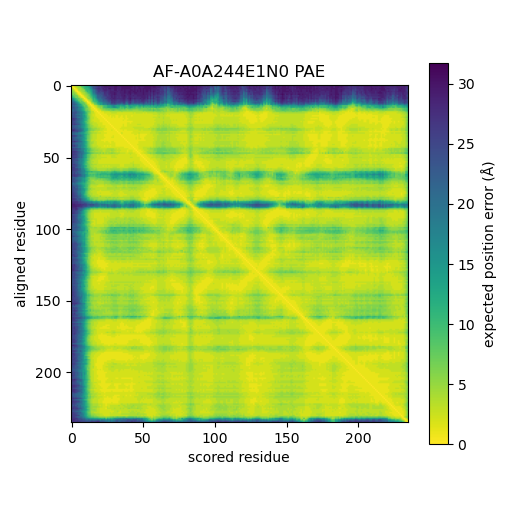ATOM 660 C CA . GLU A 1 89 ? -1.673 1.270 -14.290 1.00 97.44 89 GLU A CA 1
ATOM 661 C C . GLU A 1 89 ? -1.136 -0.153 -14.386 1.00 97.44 89 GLU A C 1
ATOM 663 O O . GLU A 1 89 ? -1.829 -1.125 -14.070 1.00 97.44 89 GLU A O 1
ATOM 668 N N . LEU A 1 90 ? 0.127 -0.259 -14.783 1.00 98.06 90 LEU A N 1
ATOM 669 C CA . LEU A 1 90 ? 0.907 -1.479 -14.697 1.00 98.06 90 LEU A CA 1
ATOM 670 C C . LEU A 1 90 ? 2.133 -1.205 -13.829 1.00 98.06 90 LEU A C 1
ATOM 672 O O . LEU A 1 90 ? 3.069 -0.532 -14.261 1.00 98.06 90 LEU A O 1
ATOM 676 N N . THR A 1 91 ? 2.121 -1.720 -12.603 1.00 97.88 91 THR A N 1
ATOM 677 C CA . THR A 1 91 ? 3.224 -1.583 -11.648 1.00 97.88 91 THR A CA 1
ATOM 678 C C . THR A 1 91 ? 4.040 -2.869 -11.616 1.00 97.88 91 THR A C 1
ATOM 680 O O . THR A 1 91 ? 3.485 -3.949 -11.428 1.00 97.88 91 THR A O 1
ATOM 683 N N . TYR A 1 92 ? 5.361 -2.762 -11.717 1.00 96.31 92 TYR A N 1
ATOM 684 C CA . TYR A 1 92 ? 6.281 -3.812 -11.282 1.00 96.31 92 TYR A CA 1
ATOM 685 C C . TYR A 1 92 ? 6.845 -3.425 -9.918 1.00 96.31 92 TYR A C 1
ATOM 687 O O . TYR A 1 92 ? 7.362 -2.319 -9.768 1.00 96.31 92 TYR A O 1
ATOM 695 N N . LYS A 1 93 ? 6.770 -4.321 -8.934 1.00 95.44 93 LYS A N 1
ATOM 696 C CA . LYS A 1 93 ? 7.360 -4.141 -7.603 1.00 95.44 93 LYS A CA 1
ATOM 697 C C . LYS A 1 93 ? 8.216 -5.360 -7.267 1.00 95.44 93 LYS A C 1
ATOM 699 O O . LYS A 1 93 ? 7.766 -6.491 -7.419 1.00 95.44 93 LYS A O 1
ATOM 704 N N . GLN A 1 94 ? 9.430 -5.127 -6.786 1.00 94.19 94 GLN A N 1
ATOM 705 C CA . GLN A 1 94 ? 10.234 -6.131 -6.093 1.00 94.19 94 GLN A CA 1
ATOM 706 C C . GLN A 1 94 ? 10.281 -5.772 -4.613 1.00 94.19 94 GLN A C 1
ATOM 708 O O . GLN A 1 94 ? 10.505 -4.609 -4.284 1.00 94.19 94 GLN A O 1
ATOM 713 N N . ARG A 1 95 ? 10.038 -6.745 -3.734 1.00 94.44 95 ARG A N 1
ATOM 714 C CA . ARG A 1 95 ? 9.949 -6.527 -2.285 1.00 94.44 95 ARG A CA 1
ATOM 715 C C . ARG A 1 95 ? 10.730 -7.589 -1.528 1.00 94.44 95 ARG A C 1
ATOM 717 O O . ARG A 1 95 ? 10.595 -8.762 -1.865 1.00 94.44 95 ARG A O 1
ATOM 724 N N . GLY A 1 96 ? 11.496 -7.192 -0.517 1.00 94.56 96 GLY A N 1
ATOM 725 C CA . GLY A 1 96 ? 12.317 -8.095 0.289 1.00 94.56 96 GLY A CA 1
ATOM 726 C C . GLY A 1 96 ? 12.574 -7.590 1.713 1.00 94.56 96 GLY A C 1
ATOM 727 O O . GLY A 1 96 ? 12.084 -6.521 2.090 1.00 94.56 96 GLY A O 1
ATOM 728 N N . PRO A 1 97 ? 13.305 -8.375 2.524 1.00 94.50 97 PRO A N 1
ATOM 729 C CA . PRO A 1 97 ? 13.498 -8.108 3.951 1.00 94.50 97 PRO A CA 1
ATOM 730 C C . PRO A 1 97 ? 14.635 -7.123 4.255 1.00 94.50 97 PRO A C 1
ATOM 732 O O . PRO A 1 97 ? 14.734 -6.641 5.378 1.00 94.50 97 PRO A O 1
ATOM 735 N N . SER A 1 98 ? 15.496 -6.831 3.282 1.00 92.38 98 SER A N 1
ATOM 736 C CA . SER A 1 98 ? 16.682 -5.983 3.433 1.00 92.38 98 SER A CA 1
ATOM 737 C C . SER A 1 98 ? 16.643 -4.793 2.471 1.00 92.38 98 SER A C 1
ATOM 739 O O . SER A 1 98 ? 15.983 -4.886 1.432 1.00 92.38 98 SER A O 1
ATOM 741 N N . PRO A 1 99 ? 17.333 -3.675 2.773 1.00 91.38 99 PRO A N 1
ATOM 742 C CA . PRO A 1 99 ? 17.412 -2.543 1.859 1.00 91.38 99 PRO A CA 1
ATOM 743 C C . PRO A 1 99 ? 17.908 -2.953 0.468 1.00 91.38 99 PRO A C 1
ATOM 745 O O . PRO A 1 99 ? 18.797 -3.796 0.324 1.00 91.38 99 PRO A O 1
ATOM 748 N N . SER A 1 100 ? 17.327 -2.349 -0.573 1.00 85.88 100 SER A N 1
ATOM 749 C CA . SER A 1 100 ? 17.746 -2.619 -1.952 1.00 85.88 100 SER A CA 1
ATOM 750 C C . SER A 1 100 ? 19.197 -2.171 -2.174 1.00 85.88 100 SER A C 1
ATOM 752 O O . SER A 1 100 ? 19.613 -1.155 -1.612 1.00 85.88 100 SER A O 1
ATOM 754 N N . PRO A 1 101 ? 19.971 -2.863 -3.030 1.00 85.06 101 PRO A N 1
ATOM 755 C CA . PRO A 1 101 ? 21.309 -2.415 -3.393 1.00 85.06 101 PRO A CA 1
ATOM 756 C C . PRO A 1 101 ? 21.305 -0.983 -3.942 1.00 85.06 101 PRO A C 1
ATOM 758 O O . PRO A 1 101 ? 20.447 -0.613 -4.749 1.00 85.06 101 PRO A O 1
ATOM 761 N N . ALA A 1 102 ? 22.311 -0.193 -3.560 1.00 83.50 102 ALA A N 1
ATOM 762 C CA . ALA A 1 102 ? 22.465 1.187 -4.028 1.00 83.50 102 ALA A CA 1
ATOM 763 C C . ALA A 1 102 ? 22.770 1.287 -5.538 1.00 83.50 102 ALA A C 1
ATOM 765 O O . ALA A 1 102 ? 22.591 2.343 -6.142 1.00 83.50 102 ALA A O 1
ATOM 766 N N . THR A 1 103 ? 23.247 0.198 -6.152 1.00 84.81 103 THR A N 1
ATOM 767 C CA . THR A 1 103 ? 23.572 0.113 -7.582 1.00 84.81 103 THR A CA 1
ATOM 768 C C . THR A 1 103 ? 22.782 -1.023 -8.249 1.00 84.81 103 THR A C 1
ATOM 770 O O . THR A 1 103 ? 22.786 -2.136 -7.722 1.00 84.81 103 THR A O 1
ATOM 773 N N . PRO A 1 104 ? 22.143 -0.783 -9.412 1.00 86.94 104 PRO A N 1
ATOM 774 C CA . PRO A 1 104 ? 22.004 0.518 -10.075 1.00 86.94 104 PRO A CA 1
ATOM 775 C C . PRO A 1 104 ? 21.179 1.500 -9.231 1.00 86.94 104 PRO A C 1
ATOM 777 O O . PRO A 1 104 ? 20.323 1.080 -8.443 1.00 86.94 104 PRO A O 1
ATOM 780 N N . THR A 1 105 ? 21.424 2.803 -9.412 1.00 89.69 105 THR A N 1
ATOM 781 C CA . THR A 1 105 ? 20.564 3.833 -8.808 1.00 89.69 105 THR A CA 1
ATOM 782 C C . THR A 1 105 ? 19.139 3.708 -9.353 1.00 89.69 105 THR A C 1
ATOM 784 O O . THR A 1 105 ? 18.920 3.113 -10.413 1.00 89.69 105 THR A O 1
ATOM 787 N N . LEU A 1 106 ? 18.153 4.279 -8.657 1.00 90.88 106 LEU A N 1
ATOM 788 C CA . LEU A 1 106 ? 16.749 4.201 -9.075 1.00 90.88 106 LEU A CA 1
ATOM 789 C C . LEU A 1 106 ? 16.519 4.719 -10.510 1.00 90.88 106 LEU A C 1
ATOM 791 O O . LEU A 1 106 ? 15.743 4.133 -11.263 1.00 90.88 106 LEU A O 1
ATOM 795 N N . ASP A 1 107 ? 17.243 5.764 -10.919 1.00 90.31 107 ASP A N 1
ATOM 796 C CA . ASP A 1 107 ? 17.151 6.332 -12.270 1.00 90.31 107 ASP A CA 1
ATOM 797 C C . ASP A 1 107 ? 17.789 5.452 -13.350 1.00 90.31 107 ASP A C 1
ATOM 799 O O . ASP A 1 107 ? 17.321 5.433 -14.494 1.00 90.31 107 ASP A O 1
ATOM 803 N N . GLN A 1 108 ? 18.841 4.719 -12.980 1.00 91.50 108 GLN A N 1
ATOM 804 C CA . GLN A 1 108 ? 19.559 3.784 -13.848 1.00 91.50 108 GLN A CA 1
ATOM 805 C C . GLN A 1 108 ? 18.884 2.412 -13.917 1.00 91.50 108 GLN A C 1
ATOM 807 O O . GLN A 1 108 ? 19.154 1.640 -14.837 1.00 91.50 108 GLN A O 1
ATOM 812 N N . TRP A 1 109 ? 18.019 2.088 -12.955 1.00 91.56 109 TRP A N 1
ATOM 813 C CA . TRP A 1 109 ? 17.322 0.814 -12.914 1.00 91.56 109 TRP A CA 1
ATOM 814 C C . TRP A 1 109 ? 16.291 0.717 -14.056 1.00 91.56 109 TRP A C 1
ATOM 816 O O . TRP A 1 109 ? 15.346 1.515 -14.124 1.00 91.56 109 TRP A O 1
ATOM 826 N N . PRO A 1 110 ? 16.440 -0.251 -14.983 1.00 91.00 110 PRO A N 1
ATOM 827 C CA . PRO A 1 110 ? 15.499 -0.410 -16.080 1.00 91.00 110 PRO A CA 1
ATOM 828 C C . PRO A 1 110 ? 14.162 -0.926 -15.543 1.00 91.00 110 PRO A C 1
ATOM 830 O O . PRO A 1 110 ? 14.086 -2.006 -14.964 1.00 91.00 110 PRO A O 1
ATOM 833 N N . CYS A 1 111 ? 13.093 -0.161 -15.772 1.00 93.25 111 CYS A N 1
ATOM 834 C CA . CYS A 1 111 ? 11.751 -0.550 -15.354 1.00 93.25 111 CYS A CA 1
ATOM 835 C C . CYS A 1 111 ? 11.245 -1.739 -16.198 1.00 93.25 111 CYS A C 1
ATOM 837 O O . CYS A 1 111 ? 11.064 -1.580 -17.412 1.00 93.25 111 CYS A O 1
ATOM 839 N N . PRO A 1 112 ? 10.963 -2.911 -15.595 1.00 93.25 112 PRO A N 1
ATOM 840 C CA . PRO A 1 112 ? 10.641 -4.119 -16.360 1.00 93.25 112 PRO A CA 1
ATOM 841 C C . PRO A 1 112 ? 9.295 -4.083 -17.095 1.00 93.25 112 PRO A C 1
ATOM 843 O O . PRO A 1 112 ? 9.062 -4.908 -17.974 1.00 93.25 112 PRO A O 1
ATOM 846 N N . VAL A 1 113 ? 8.409 -3.148 -16.738 1.00 94.62 113 VAL A N 1
ATOM 847 C CA . VAL A 1 113 ? 7.075 -2.981 -17.346 1.00 94.62 113 VAL A CA 1
ATOM 848 C C . VAL A 1 113 ? 7.013 -1.879 -18.406 1.00 94.62 113 VAL A C 1
ATOM 850 O O . VAL A 1 113 ? 5.970 -1.696 -19.026 1.00 94.62 113 VAL A O 1
ATOM 853 N N . GLY A 1 114 ? 8.121 -1.180 -18.672 1.00 93.62 114 GLY A N 1
ATOM 854 C CA . GLY A 1 114 ? 8.216 -0.208 -19.762 1.00 93.62 114 GLY A CA 1
ATOM 855 C C . GLY A 1 114 ? 8.880 1.108 -19.369 1.00 93.62 114 GLY A C 1
ATOM 856 O O . GLY A 1 114 ? 9.329 1.307 -18.243 1.00 93.62 114 GLY A O 1
ATOM 857 N N . LYS A 1 115 ? 8.972 2.033 -20.330 1.00 93.75 115 LYS A N 1
ATOM 858 C CA . LYS A 1 115 ? 9.549 3.362 -20.089 1.00 93.75 115 LYS A CA 1
ATOM 859 C C . LYS A 1 115 ? 8.623 4.169 -19.182 1.00 93.75 115 LYS A C 1
ATOM 861 O O . LYS A 1 115 ? 7.474 4.408 -19.532 1.00 93.75 115 LYS A O 1
ATOM 866 N N . THR A 1 116 ? 9.152 4.630 -18.057 1.00 95.44 116 THR A N 1
ATOM 867 C CA . THR A 1 116 ? 8.440 5.493 -17.115 1.00 95.44 116 THR A CA 1
ATOM 868 C C . THR A 1 116 ? 9.426 6.331 -16.310 1.00 95.44 116 THR A C 1
ATOM 870 O O . THR A 1 116 ? 10.597 5.963 -16.178 1.00 95.44 116 THR A O 1
ATOM 873 N N . LYS A 1 117 ? 8.935 7.460 -15.799 1.00 91.19 117 LYS A N 1
ATOM 874 C CA . LYS A 1 117 ? 9.606 8.272 -14.778 1.00 91.19 117 LYS A CA 1
ATOM 875 C C . LYS A 1 117 ? 9.074 7.983 -13.374 1.00 91.19 117 LYS A C 1
ATOM 877 O O . LYS A 1 117 ? 9.715 8.385 -12.414 1.00 91.19 117 LYS A O 1
ATOM 882 N N . ASP A 1 118 ? 7.932 7.304 -13.258 1.00 95.75 118 ASP A N 1
ATOM 883 C CA . ASP A 1 118 ? 7.387 6.898 -11.968 1.00 95.75 118 ASP A CA 1
ATOM 884 C C . ASP A 1 118 ? 8.137 5.659 -11.478 1.00 95.75 118 ASP A C 1
ATOM 886 O O . ASP A 1 118 ? 7.909 4.532 -11.936 1.00 95.75 118 ASP A O 1
ATOM 890 N N . ARG A 1 119 ? 9.113 5.915 -10.610 1.00 95.44 119 ARG A N 1
ATOM 891 C CA . ARG A 1 119 ? 9.957 4.927 -9.950 1.00 95.44 119 ARG A CA 1
ATOM 892 C C . ARG A 1 119 ? 10.077 5.308 -8.489 1.00 95.44 119 ARG A C 1
ATOM 894 O O . ARG A 1 119 ? 10.193 6.489 -8.167 1.00 95.44 119 ARG A O 1
ATOM 901 N N . LYS A 1 120 ? 10.100 4.309 -7.616 1.00 95.25 120 LYS A N 1
ATOM 902 C CA . LYS A 1 120 ? 10.174 4.522 -6.173 1.00 95.25 120 LYS A CA 1
ATOM 903 C C . LYS A 1 120 ? 11.017 3.445 -5.509 1.00 95.25 120 LYS A C 1
ATOM 905 O O . LYS A 1 120 ? 10.815 2.265 -5.791 1.00 95.25 120 LYS A O 1
ATOM 910 N N . ASP A 1 121 ? 11.892 3.877 -4.609 1.00 94.81 121 ASP A N 1
ATOM 911 C CA . ASP A 1 121 ? 12.404 3.054 -3.516 1.00 94.81 121 ASP A CA 1
ATOM 912 C C . ASP A 1 121 ? 11.703 3.479 -2.229 1.00 94.81 121 ASP A C 1
ATOM 914 O O . ASP A 1 121 ? 11.602 4.674 -1.942 1.00 94.81 121 ASP A O 1
ATOM 918 N N . GLU A 1 122 ? 11.200 2.514 -1.467 1.00 95.31 122 GLU A N 1
ATOM 919 C CA . GLU A 1 122 ? 10.462 2.781 -0.233 1.00 95.31 122 GLU A CA 1
ATOM 920 C C . GLU A 1 122 ? 10.686 1.710 0.834 1.00 95.31 122 GLU A C 1
ATOM 922 O O . GLU A 1 122 ? 10.900 0.532 0.524 1.00 95.31 122 GLU A O 1
ATOM 927 N N . VAL A 1 123 ? 10.599 2.129 2.099 1.00 96.44 123 VAL A N 1
ATOM 928 C CA . VAL A 1 123 ? 10.365 1.224 3.228 1.00 96.44 123 VAL A CA 1
ATOM 929 C C . VAL A 1 123 ? 8.861 1.126 3.471 1.00 96.44 123 VAL A C 1
ATOM 931 O O . VAL A 1 123 ? 8.224 2.101 3.856 1.00 96.44 123 VAL A O 1
ATOM 934 N N . ASP A 1 124 ? 8.290 -0.058 3.291 1.00 96.31 124 ASP A N 1
ATOM 935 C CA . ASP A 1 124 ? 6.932 -0.375 3.724 1.00 96.31 124 ASP A CA 1
ATOM 936 C C . ASP A 1 124 ? 6.964 -0.714 5.228 1.00 96.31 124 ASP A C 1
ATOM 938 O O . ASP A 1 124 ? 7.439 -1.786 5.620 1.00 96.31 124 ASP A O 1
ATOM 942 N N . VAL A 1 125 ? 6.449 0.170 6.082 1.00 97.25 125 VAL A N 1
ATOM 943 C CA . VAL A 1 125 ? 6.365 -0.018 7.538 1.00 97.25 125 VAL A CA 1
ATOM 944 C C . VAL A 1 125 ? 4.943 -0.420 7.918 1.00 97.25 125 VAL A C 1
ATOM 946 O O . VAL A 1 125 ? 4.017 0.383 7.878 1.00 97.25 125 VAL A O 1
ATOM 949 N N . SER A 1 126 ? 4.749 -1.681 8.294 1.00 97.38 126 SER A N 1
ATOM 950 C CA . SER A 1 126 ? 3.435 -2.253 8.605 1.00 97.38 126 SER A CA 1
ATOM 951 C C . SER A 1 126 ? 3.263 -2.481 10.103 1.00 97.38 126 SER A C 1
ATOM 953 O O . SER A 1 126 ? 3.930 -3.342 10.674 1.00 97.38 126 SER A O 1
ATOM 955 N N . PHE A 1 127 ? 2.346 -1.748 10.732 1.00 98.06 127 PHE A N 1
ATOM 956 C CA . PHE A 1 127 ? 2.010 -1.909 12.147 1.00 98.06 127 PHE A CA 1
ATOM 957 C C . PHE A 1 127 ? 1.237 -3.212 12.373 1.00 98.06 127 PHE A C 1
ATOM 959 O O . PHE A 1 127 ? 0.182 -3.434 11.779 1.00 98.06 127 PHE A O 1
ATOM 966 N N . ARG A 1 128 ? 1.774 -4.058 13.255 1.00 96.25 128 ARG A N 1
ATOM 967 C CA . ARG A 1 128 ? 1.212 -5.346 13.704 1.00 96.25 128 ARG A CA 1
ATOM 968 C C . ARG A 1 128 ? 0.619 -5.254 15.106 1.00 96.25 128 ARG A C 1
ATOM 970 O O . ARG A 1 128 ? -0.261 -6.022 15.479 1.00 96.25 128 ARG A O 1
ATOM 977 N N . SER A 1 129 ? 1.104 -4.291 15.876 1.00 96.12 129 SER A N 1
ATOM 978 C CA . SER A 1 129 ? 0.508 -3.786 17.104 1.00 96.12 129 SER A CA 1
ATOM 979 C C . SER A 1 129 ? 1.016 -2.357 17.318 1.00 96.12 129 SER A C 1
ATOM 981 O O . SER A 1 129 ? 1.684 -1.793 16.450 1.00 96.12 129 SER A O 1
ATOM 983 N N . LEU A 1 130 ? 0.741 -1.760 18.476 1.00 95.00 130 LEU A N 1
ATOM 984 C CA . LEU A 1 130 ? 1.363 -0.487 18.831 1.00 95.00 130 LEU A CA 1
ATOM 985 C C . LEU A 1 130 ? 2.868 -0.591 19.073 1.00 95.00 130 LEU A C 1
ATOM 987 O O . LEU A 1 130 ? 3.571 0.372 18.801 1.00 95.00 130 LEU A O 1
ATOM 991 N N . ASN A 1 131 ? 3.363 -1.737 19.536 1.00 93.31 131 ASN A N 1
ATOM 992 C CA . ASN A 1 131 ? 4.773 -1.923 19.894 1.00 93.31 131 ASN A CA 1
ATOM 993 C C . ASN A 1 131 ? 5.524 -2.822 18.901 1.00 93.31 131 ASN A C 1
ATOM 995 O O . ASN A 1 131 ? 6.670 -3.181 19.147 1.00 93.31 131 ASN A O 1
ATOM 999 N N . ASP A 1 132 ? 4.876 -3.209 17.801 1.00 95.06 132 ASP A N 1
ATOM 1000 C CA . ASP A 1 132 ? 5.452 -4.072 16.773 1.00 95.06 132 ASP A CA 1
ATOM 1001 C C . ASP A 1 132 ? 5.089 -3.551 15.382 1.00 95.06 132 ASP A C 1
ATOM 1003 O O . ASP A 1 132 ? 3.910 -3.391 15.045 1.00 95.06 132 ASP A O 1
ATOM 1007 N N . ALA A 1 133 ? 6.115 -3.312 14.572 1.00 96.31 133 ALA A N 1
ATOM 1008 C CA . ALA A 1 133 ? 5.986 -2.938 13.177 1.00 96.31 133 ALA A CA 1
ATOM 1009 C C . ALA A 1 133 ? 7.011 -3.703 12.337 1.00 96.31 133 ALA A C 1
ATOM 1011 O O . ALA A 1 133 ? 8.204 -3.720 12.636 1.00 96.31 133 ALA A O 1
ATOM 1012 N N . ALA A 1 134 ? 6.546 -4.298 11.244 1.00 95.62 134 ALA A N 1
ATOM 1013 C CA . ALA A 1 134 ? 7.407 -4.963 10.282 1.00 95.62 134 ALA A CA 1
ATOM 1014 C C . ALA A 1 134 ? 7.850 -4.001 9.189 1.00 95.62 134 ALA A C 1
ATOM 1016 O O . ALA A 1 134 ? 7.040 -3.245 8.653 1.00 95.62 134 ALA A O 1
ATOM 1017 N N . ARG A 1 135 ? 9.125 -4.089 8.817 1.00 95.44 135 ARG A N 1
ATOM 1018 C CA . ARG A 1 135 ? 9.683 -3.382 7.667 1.00 95.44 135 ARG A CA 1
ATOM 1019 C C . ARG A 1 135 ? 9.840 -4.341 6.500 1.00 95.44 135 ARG A C 1
ATOM 1021 O O . ARG A 1 135 ? 10.258 -5.484 6.673 1.00 95.44 135 ARG A O 1
ATOM 1028 N N . ALA A 1 136 ? 9.517 -3.858 5.314 1.00 95.69 136 ALA A N 1
ATOM 1029 C CA . ALA A 1 136 ? 9.923 -4.470 4.065 1.00 95.69 136 ALA A CA 1
ATOM 1030 C C . ALA A 1 136 ? 10.416 -3.374 3.133 1.00 95.69 136 ALA A C 1
ATOM 1032 O O . ALA A 1 136 ? 9.966 -2.236 3.203 1.00 95.69 136 ALA A O 1
ATOM 1033 N N . TYR A 1 137 ? 11.328 -3.726 2.249 1.00 95.62 137 TYR A N 1
ATOM 1034 C CA . TYR A 1 137 ? 11.929 -2.788 1.322 1.00 95.62 137 TYR A CA 1
ATOM 1035 C C . TYR A 1 137 ? 11.423 -3.106 -0.058 1.00 95.62 137 TYR A C 1
ATOM 1037 O O . TYR A 1 137 ? 11.421 -4.273 -0.460 1.00 95.62 137 TYR A O 1
ATOM 1045 N N . SER A 1 138 ? 10.999 -2.085 -0.790 1.00 94.88 138 SER A N 1
ATOM 1046 C CA . SER A 1 138 ? 10.561 -2.292 -2.154 1.00 94.88 138 SER A CA 1
ATOM 1047 C C . SER A 1 138 ? 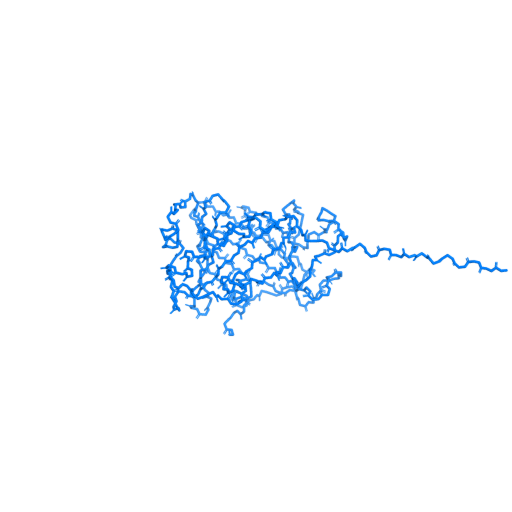11.127 -1.269 -3.119 1.00 94.88 138 SER A C 1
ATOM 1049 O O . SER A 1 138 ? 11.330 -0.103 -2.791 1.00 94.88 138 SER A O 1
ATOM 1051 N N . ARG A 1 139 ? 11.393 -1.758 -4.329 1.00 95.06 139 ARG A N 1
ATOM 1052 C CA . ARG A 1 139 ? 11.690 -0.953 -5.508 1.00 95.06 139 ARG A CA 1
ATOM 1053 C C . ARG A 1 139 ? 10.581 -1.199 -6.511 1.00 95.06 139 ARG A C 1
ATOM 1055 O O . ARG A 1 139 ? 10.239 -2.351 -6.797 1.00 95.06 139 ARG A O 1
ATOM 1062 N N . SER A 1 140 ? 9.991 -0.139 -7.037 1.00 95.69 140 SER A N 1
ATOM 1063 C CA . SER A 1 140 ? 8.879 -0.253 -7.971 1.00 95.69 140 SER A CA 1
ATOM 1064 C C . SER A 1 140 ? 8.935 0.779 -9.081 1.00 95.69 140 SER A C 1
ATOM 1066 O O . SER A 1 140 ? 9.626 1.792 -8.989 1.00 95.69 140 SER A O 1
ATOM 1068 N N . CYS A 1 141 ? 8.223 0.486 -10.161 1.00 97.12 141 CYS A N 1
ATOM 1069 C CA . CYS A 1 141 ? 7.953 1.433 -11.226 1.00 97.12 141 CYS A CA 1
ATOM 1070 C C . CYS A 1 141 ? 6.557 1.197 -11.795 1.00 97.12 141 CYS A C 1
ATOM 1072 O O . CYS A 1 141 ? 6.089 0.054 -11.830 1.00 97.12 141 CYS A O 1
ATOM 1074 N N . THR A 1 142 ? 5.916 2.263 -12.266 1.00 98.00 142 THR A N 1
ATOM 1075 C CA . THR A 1 142 ? 4.556 2.203 -12.812 1.00 98.00 142 THR A CA 1
ATOM 1076 C C . THR A 1 142 ? 4.501 2.833 -14.192 1.00 98.00 142 THR A C 1
ATOM 1078 O O . THR A 1 142 ? 5.029 3.919 -14.421 1.00 98.00 142 THR A O 1
ATOM 1081 N N . VAL A 1 143 ? 3.851 2.151 -15.129 1.00 97.69 143 VAL A N 1
ATOM 1082 C CA . VAL A 1 143 ? 3.441 2.727 -16.411 1.00 97.69 143 VAL A CA 1
ATOM 1083 C C . VAL A 1 143 ? 1.952 3.030 -16.331 1.00 97.69 143 VAL A C 1
ATOM 1085 O O . VAL A 1 143 ? 1.155 2.137 -16.045 1.00 97.69 143 VAL A O 1
ATOM 1088 N N . GLU A 1 144 ? 1.584 4.277 -16.606 1.00 96.31 144 GLU A N 1
ATOM 1089 C CA . GLU A 1 144 ? 0.196 4.734 -16.626 1.00 96.31 144 GLU A CA 1
ATOM 1090 C C . GLU A 1 144 ? -0.297 4.955 -18.059 1.00 96.31 144 GLU A C 1
ATOM 1092 O O . GLU A 1 144 ? 0.459 5.333 -18.957 1.00 96.31 144 GLU A O 1
ATOM 1097 N N . SER A 1 145 ? -1.593 4.763 -18.276 1.00 94.75 145 SER A N 1
ATOM 1098 C CA . SER A 1 145 ? -2.265 5.040 -19.541 1.00 94.75 145 SER A CA 1
ATOM 1099 C C . SER A 1 145 ? -3.708 5.469 -19.303 1.00 94.75 145 SER A C 1
ATOM 1101 O O . SER A 1 145 ? -4.370 5.004 -18.378 1.00 94.75 145 SER A O 1
ATOM 1103 N N . LYS A 1 146 ? -4.222 6.350 -20.165 1.00 93.12 146 LYS A N 1
ATOM 1104 C CA . LYS A 1 146 ? -5.624 6.810 -20.139 1.00 93.12 146 LYS A CA 1
ATOM 1105 C C . LYS A 1 146 ? -6.463 6.267 -21.296 1.00 93.12 146 LYS A C 1
ATOM 1107 O O . LYS A 1 146 ? -7.664 6.513 -21.354 1.00 93.12 146 LYS A O 1
ATOM 1112 N N . THR A 1 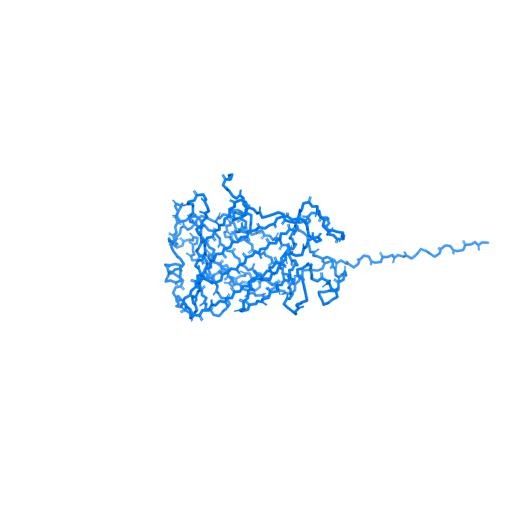147 ? -5.838 5.558 -22.234 1.00 90.69 147 THR A N 1
ATOM 1113 C CA . THR A 1 147 ? -6.482 5.097 -23.473 1.00 90.69 147 THR A CA 1
ATOM 1114 C C . THR A 1 147 ? -6.737 3.595 -23.458 1.00 90.69 147 THR A C 1
ATOM 1116 O O . THR A 1 147 ? -7.848 3.166 -23.758 1.00 90.69 147 THR A O 1
ATOM 1119 N N . ALA A 1 148 ? -5.737 2.804 -23.072 1.00 92.69 148 ALA A N 1
ATOM 1120 C CA . ALA A 1 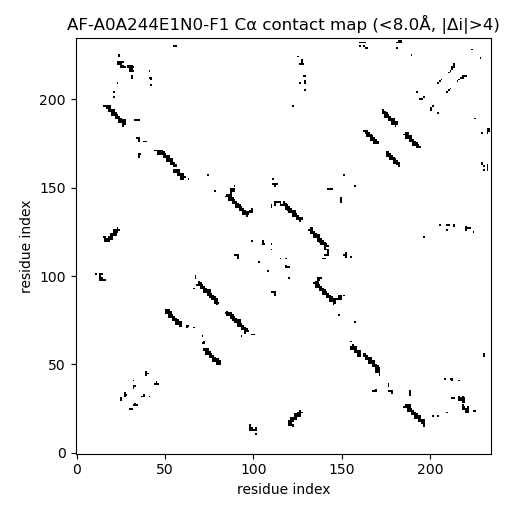148 ? -5.815 1.348 -22.992 1.00 92.69 148 ALA A CA 1
ATOM 1121 C C . ALA A 1 148 ? -4.883 0.791 -21.900 1.00 92.69 148 ALA A C 1
ATOM 1123 O O . ALA A 1 148 ? -3.886 1.448 -21.582 1.00 92.69 148 ALA A O 1
ATOM 1124 N N . PRO A 1 149 ? -5.151 -0.413 -21.358 1.00 93.94 149 PRO A N 1
ATOM 1125 C CA . PRO A 1 149 ? -4.233 -1.084 -20.442 1.00 93.94 149 PRO A CA 1
ATOM 1126 C C . PRO A 1 149 ? -2.818 -1.213 -21.032 1.00 93.94 149 PRO A C 1
ATOM 1128 O O . PRO A 1 149 ? -2.690 -1.700 -22.160 1.00 93.94 149 PRO A O 1
ATOM 1131 N N . PRO A 1 150 ? -1.751 -0.816 -20.308 1.00 96.06 150 PRO A N 1
ATOM 1132 C CA . PRO A 1 150 ? -0.387 -1.100 -20.737 1.00 96.06 150 PRO A CA 1
ATOM 1133 C C . PRO A 1 150 ? -0.184 -2.617 -20.885 1.00 96.06 150 PRO A C 1
ATOM 1135 O O . PRO A 1 150 ? -0.577 -3.371 -19.991 1.00 96.06 150 PRO A O 1
ATOM 1138 N N . PRO A 1 151 ? 0.417 -3.096 -21.987 1.00 95.44 151 PRO A N 1
ATOM 1139 C CA . PRO A 1 151 ? 0.644 -4.520 -22.172 1.00 95.44 151 PRO A CA 1
ATOM 1140 C C . PRO A 1 151 ? 1.710 -5.021 -21.195 1.00 95.44 151 PRO A C 1
ATOM 1142 O O . PRO A 1 151 ? 2.746 -4.384 -21.010 1.00 95.44 151 PRO A O 1
ATOM 1145 N N . VAL A 1 152 ? 1.493 -6.202 -20.619 1.00 95.25 152 VAL A N 1
ATOM 1146 C CA . VAL A 1 152 ? 2.504 -6.882 -19.799 1.00 95.25 152 VAL A CA 1
ATOM 1147 C C . VAL A 1 152 ? 3.617 -7.403 -20.711 1.00 95.25 152 VAL A C 1
ATOM 1149 O O . VAL A 1 152 ? 3.330 -8.213 -21.597 1.00 95.25 152 VAL A O 1
ATOM 1152 N N . PRO A 1 153 ? 4.888 -7.000 -20.519 1.00 94.12 153 PRO A N 1
ATOM 1153 C CA . PRO A 1 153 ? 5.972 -7.479 -21.369 1.00 94.12 153 PRO A CA 1
ATOM 1154 C C . PRO A 1 153 ? 6.152 -8.999 -21.292 1.00 94.12 153 PRO A C 1
ATOM 1156 O O . PRO A 1 153 ? 6.301 -9.566 -20.209 1.00 94.12 153 PRO A O 1
ATOM 1159 N N . ALA A 1 154 ? 6.216 -9.663 -22.451 1.00 92.50 154 ALA A N 1
ATOM 1160 C CA . ALA A 1 154 ? 6.371 -11.119 -22.543 1.00 92.50 154 ALA A CA 1
ATOM 1161 C C . ALA A 1 154 ? 7.635 -11.642 -21.832 1.00 92.50 154 ALA A C 1
ATOM 1163 O O . ALA A 1 154 ? 7.632 -12.748 -21.290 1.00 92.50 154 ALA A O 1
ATOM 1164 N N . ALA A 1 155 ? 8.692 -10.823 -21.772 1.00 90.50 155 ALA A N 1
ATOM 1165 C CA . ALA A 1 155 ? 9.938 -11.134 -21.073 1.00 90.50 155 ALA A CA 1
ATOM 1166 C C . ALA A 1 155 ? 9.743 -11.426 -19.573 1.00 90.50 155 ALA A C 1
ATOM 1168 O O . ALA A 1 155 ? 10.524 -12.180 -19.001 1.00 90.50 155 ALA A O 1
ATOM 1169 N N . LEU A 1 156 ? 8.687 -10.888 -18.949 1.00 91.75 156 LEU A N 1
ATOM 1170 C CA . LEU A 1 156 ? 8.383 -11.143 -17.539 1.00 91.75 156 LEU A CA 1
ATOM 1171 C C . LEU A 1 156 ? 7.852 -12.554 -17.282 1.00 91.75 156 LEU A C 1
ATOM 1173 O O . LEU A 1 156 ? 7.863 -12.989 -16.132 1.00 91.75 156 LEU A O 1
ATOM 1177 N N . LYS A 1 157 ? 7.359 -13.258 -18.316 1.00 93.06 157 LYS A N 1
ATOM 1178 C CA . LYS A 1 157 ? 6.747 -14.595 -18.192 1.00 93.06 157 LYS A CA 1
ATOM 1179 C C . LYS A 1 157 ? 5.811 -14.678 -16.976 1.00 93.06 157 LYS A C 1
ATOM 1181 O O . LYS A 1 157 ? 5.919 -15.588 -16.155 1.00 93.06 157 LYS A O 1
ATOM 1186 N N . ALA A 1 158 ? 4.952 -13.674 -16.819 1.00 93.00 158 ALA A N 1
ATOM 1187 C CA . ALA A 1 158 ? 4.114 -13.490 -15.641 1.00 93.00 158 ALA A CA 1
ATOM 1188 C C . ALA A 1 158 ? 2.658 -13.855 -15.980 1.00 93.00 158 ALA A C 1
ATOM 1190 O O . ALA A 1 158 ? 1.931 -13.010 -16.516 1.00 93.00 158 ALA A O 1
ATOM 1191 N N . PRO A 1 159 ? 2.215 -15.104 -15.737 1.00 92.94 159 PRO A N 1
ATOM 1192 C CA . PRO A 1 159 ? 0.821 -15.474 -15.943 1.00 92.94 159 PRO A CA 1
ATOM 1193 C C . PRO A 1 159 ? -0.095 -14.663 -15.013 1.00 92.94 159 PRO A C 1
ATOM 1195 O O . PRO A 1 159 ? 0.305 -14.335 -13.889 1.00 92.94 159 PRO A O 1
ATOM 1198 N N . PRO A 1 160 ? -1.319 -14.330 -15.460 1.00 92.38 160 PRO A N 1
ATOM 1199 C CA . PRO A 1 160 ? -2.286 -13.677 -14.594 1.00 92.38 160 PRO A CA 1
ATOM 1200 C C . PRO A 1 160 ? -2.656 -14.595 -13.430 1.00 92.38 160 PRO A C 1
ATOM 1202 O O . PRO A 1 160 ? -2.841 -15.803 -13.606 1.00 92.38 160 PRO A O 1
ATOM 1205 N N . ALA A 1 161 ? -2.786 -14.018 -12.240 1.00 90.31 161 ALA A N 1
ATOM 1206 C CA . ALA A 1 161 ? -3.425 -14.699 -11.129 1.00 90.31 161 ALA A CA 1
ATOM 1207 C C . ALA A 1 161 ? -4.882 -15.028 -11.498 1.00 90.31 161 ALA A C 1
ATOM 1209 O O . ALA A 1 161 ? -5.517 -14.335 -12.294 1.00 90.31 161 ALA A O 1
ATOM 1210 N N . LYS A 1 162 ? -5.436 -16.090 -10.907 1.00 87.81 162 LYS A N 1
ATOM 1211 C CA . LYS A 1 162 ? -6.808 -16.551 -11.197 1.00 87.81 162 LYS A CA 1
ATOM 1212 C C . LYS A 1 162 ? -7.895 -15.705 -10.521 1.00 87.81 162 LYS A C 1
ATOM 1214 O O . LYS A 1 162 ? -9.059 -16.098 -10.506 1.00 87.81 162 LYS A O 1
ATOM 1219 N N . CYS A 1 163 ? -7.523 -14.581 -9.920 1.00 88.81 163 CYS A N 1
ATOM 1220 C CA . CYS A 1 163 ? -8.413 -13.728 -9.159 1.00 88.81 163 CYS A CA 1
ATOM 1221 C C . CYS A 1 163 ? -8.137 -12.251 -9.429 1.00 88.81 163 CYS A C 1
ATOM 1223 O O . CYS A 1 163 ? -7.013 -11.845 -9.726 1.00 88.81 163 CYS A O 1
ATOM 1225 N N . THR A 1 164 ? -9.186 -11.460 -9.257 1.00 93.56 164 THR A N 1
ATOM 1226 C CA . THR A 1 164 ? -9.145 -10.004 -9.184 1.00 93.56 164 THR A CA 1
ATOM 1227 C C . THR A 1 164 ? -9.825 -9.570 -7.892 1.00 93.56 164 THR A C 1
ATOM 1229 O O . THR A 1 164 ? -10.700 -10.271 -7.372 1.00 93.56 164 THR A O 1
ATOM 1232 N N . SER A 1 165 ? -9.388 -8.436 -7.357 1.00 95.69 165 SER A N 1
ATOM 1233 C CA . SER A 1 165 ? -10.015 -7.774 -6.212 1.00 95.69 165 SER A CA 1
ATOM 1234 C C . SER A 1 165 ? -10.564 -6.425 -6.657 1.00 95.69 165 SER A C 1
ATOM 1236 O O . SER A 1 165 ? -10.064 -5.844 -7.623 1.00 95.69 165 SER A O 1
ATOM 1238 N N . THR A 1 166 ? -11.564 -5.908 -5.952 1.00 96.50 166 THR A N 1
ATOM 1239 C CA . THR A 1 166 ? -11.968 -4.505 -6.096 1.00 96.50 166 THR A CA 1
ATOM 1240 C C . THR A 1 166 ? -11.464 -3.701 -4.910 1.00 96.50 166 THR A C 1
ATOM 1242 O O . THR A 1 166 ? -11.243 -4.238 -3.824 1.00 96.50 166 THR A O 1
ATOM 1245 N N . MET A 1 167 ? -11.225 -2.414 -5.131 1.00 97.00 167 MET A N 1
ATOM 1246 C CA . MET A 1 167 ? -10.709 -1.513 -4.113 1.00 97.00 167 MET A CA 1
ATOM 1247 C C . MET A 1 167 ? -11.384 -0.150 -4.229 1.00 97.00 167 MET A C 1
ATOM 1249 O O . MET A 1 167 ? -11.301 0.500 -5.273 1.00 97.00 167 MET A O 1
ATOM 1253 N N . THR A 1 168 ? -11.980 0.316 -3.137 1.00 97.44 168 THR A N 1
ATOM 1254 C CA . THR A 1 168 ? -12.360 1.720 -2.967 1.00 97.44 168 THR A CA 1
ATOM 1255 C C . THR A 1 168 ? -11.237 2.440 -2.237 1.00 97.44 168 THR A C 1
ATOM 1257 O O . THR A 1 168 ? -10.859 2.050 -1.138 1.00 97.44 168 THR A O 1
ATOM 1260 N N . ARG A 1 169 ? -10.713 3.520 -2.812 1.00 97.69 169 ARG A N 1
ATOM 1261 C CA . ARG A 1 169 ? -9.679 4.359 -2.201 1.00 97.69 169 ARG A CA 1
ATOM 1262 C C . ARG A 1 169 ? -10.231 5.740 -1.893 1.00 97.69 169 ARG A C 1
ATOM 1264 O O . ARG A 1 169 ? -10.695 6.443 -2.792 1.00 97.69 169 ARG A O 1
ATOM 1271 N N . LEU A 1 170 ? -10.086 6.151 -0.642 1.00 98.19 170 LEU A N 1
ATOM 1272 C CA . LEU A 1 170 ? -10.293 7.513 -0.171 1.00 98.19 170 LEU A CA 1
ATOM 1273 C C . LEU A 1 170 ? -8.940 8.138 0.181 1.00 98.19 170 LEU A C 1
ATOM 1275 O O . LEU A 1 170 ? -8.084 7.474 0.760 1.00 98.19 170 LEU A O 1
ATOM 1279 N N . LYS A 1 171 ? -8.724 9.406 -0.175 1.00 98.06 171 LYS A N 1
ATOM 1280 C CA . LYS A 1 171 ? -7.457 10.109 0.084 1.00 98.06 171 LYS A CA 1
ATOM 1281 C C . LYS A 1 171 ? -7.698 11.520 0.625 1.00 98.06 171 LYS A C 1
ATOM 1283 O O . LYS A 1 171 ? -8.693 12.152 0.269 1.00 98.06 171 LYS A O 1
ATOM 1288 N N . ARG A 1 172 ? -6.782 11.985 1.482 1.00 97.19 172 ARG A N 1
ATOM 1289 C CA . ARG A 1 172 ? -6.646 13.365 1.974 1.00 97.19 172 ARG A CA 1
ATOM 1290 C C . ARG A 1 172 ? -5.167 13.663 2.219 1.00 97.19 172 ARG A C 1
ATOM 1292 O O . ARG A 1 172 ? -4.574 13.106 3.139 1.00 97.19 172 ARG A O 1
ATOM 1299 N N . GLY A 1 173 ? -4.571 14.548 1.419 1.00 96.06 173 GLY A N 1
ATOM 1300 C CA . GLY A 1 173 ? -3.118 14.774 1.479 1.00 96.06 173 GLY A CA 1
ATOM 1301 C C . GLY A 1 173 ? -2.355 13.460 1.273 1.00 96.06 173 GLY A C 1
ATOM 1302 O O . GLY A 1 173 ? -2.647 12.750 0.315 1.00 96.06 173 GLY A O 1
ATOM 1303 N N . GLU A 1 174 ? -1.447 13.105 2.185 1.00 96.75 174 GLU A N 1
ATOM 1304 C CA . GLU A 1 174 ? -0.707 11.830 2.149 1.00 96.75 174 GLU A CA 1
ATOM 1305 C C . GLU A 1 174 ? -1.437 10.651 2.808 1.00 96.75 174 GLU A C 1
ATOM 1307 O O . GLU A 1 174 ? -1.021 9.506 2.636 1.00 96.75 174 GLU A O 1
ATOM 1312 N N . LEU A 1 175 ? -2.534 10.899 3.533 1.00 98.44 175 LEU A N 1
ATOM 1313 C CA . LEU A 1 175 ? -3.328 9.847 4.162 1.00 98.44 175 LEU A CA 1
ATOM 1314 C C . LEU A 1 175 ? -4.248 9.189 3.130 1.00 98.44 175 LEU A C 1
ATOM 1316 O O . LEU A 1 175 ? -5.061 9.856 2.481 1.00 98.44 175 LEU A O 1
ATOM 1320 N N . THR A 1 176 ? -4.149 7.872 3.024 1.00 98.69 176 THR A N 1
ATOM 1321 C CA . THR A 1 176 ? -4.962 7.031 2.150 1.00 98.69 176 THR A CA 1
ATOM 1322 C C . THR A 1 176 ? -5.672 5.976 2.988 1.00 98.69 176 THR A C 1
ATOM 1324 O O . THR A 1 176 ? -5.081 5.396 3.894 1.00 98.69 176 THR A O 1
ATOM 1327 N N . VAL A 1 177 ? -6.943 5.724 2.687 1.00 98.75 177 VAL A N 1
ATOM 1328 C CA . VAL A 1 177 ? -7.679 4.573 3.208 1.00 98.75 177 VAL A CA 1
ATOM 1329 C C . VAL A 1 177 ? -8.221 3.776 2.038 1.00 98.75 177 VAL A C 1
ATOM 1331 O O . VAL A 1 177 ? -8.911 4.323 1.175 1.00 98.75 177 VAL A O 1
ATOM 1334 N N . GLU A 1 178 ? -7.905 2.492 2.013 1.00 98.62 178 GLU A N 1
ATOM 1335 C CA . GLU A 1 178 ? -8.323 1.558 0.982 1.00 98.62 178 GLU A CA 1
ATOM 1336 C C . GLU A 1 178 ? -9.205 0.475 1.588 1.00 98.62 178 GLU A C 1
ATOM 1338 O O . GLU A 1 178 ? -8.818 -0.197 2.538 1.00 98.62 178 GLU A O 1
ATOM 1343 N N . GLU A 1 179 ? -10.387 0.298 1.019 1.00 98.50 179 GLU A N 1
ATOM 1344 C CA . GLU A 1 179 ? -11.296 -0.800 1.310 1.00 98.50 179 GLU A CA 1
ATOM 1345 C C . GLU A 1 179 ? -11.219 -1.795 0.160 1.00 98.50 179 GLU A C 1
ATOM 1347 O O . GLU A 1 179 ? -11.575 -1.477 -0.975 1.00 98.50 179 GLU A O 1
ATOM 1352 N N . TRP A 1 180 ? -10.705 -2.979 0.459 1.00 98.19 180 TRP A N 1
ATOM 1353 C CA . TRP A 1 180 ? -10.439 -4.051 -0.482 1.00 98.19 180 TRP A CA 1
ATOM 1354 C C . TRP A 1 180 ? -11.498 -5.132 -0.345 1.00 98.19 180 TRP A C 1
ATOM 1356 O O . TRP A 1 180 ? -11.655 -5.697 0.733 1.00 98.19 180 TRP A O 1
ATOM 1366 N N . HIS A 1 181 ? -12.160 -5.488 -1.441 1.00 96.94 181 HIS A N 1
ATOM 1367 C CA . HIS A 1 181 ? -13.000 -6.679 -1.507 1.00 96.94 181 HIS A CA 1
ATOM 1368 C C . HIS A 1 181 ? -12.251 -7.759 -2.277 1.00 96.94 181 HIS A C 1
ATOM 1370 O O . HIS A 1 181 ? -12.043 -7.678 -3.493 1.00 96.94 181 HIS A O 1
ATOM 1376 N N . LEU A 1 182 ? -11.803 -8.765 -1.534 1.00 95.25 182 LEU A N 1
ATOM 1377 C CA . LEU A 1 182 ? -11.027 -9.868 -2.069 1.00 95.25 182 LEU A CA 1
ATOM 1378 C C . LEU A 1 182 ? -11.940 -10.895 -2.733 1.00 95.25 182 LEU A C 1
ATOM 1380 O O . LEU A 1 182 ? -13.100 -11.078 -2.362 1.00 95.25 182 LEU A O 1
ATOM 1384 N N . ARG A 1 183 ? -11.378 -11.666 -3.668 1.00 89.56 183 ARG A N 1
ATOM 1385 C CA . ARG A 1 183 ? -12.099 -12.757 -4.342 1.00 89.56 183 ARG A CA 1
ATOM 1386 C C . ARG A 1 183 ? -12.642 -13.823 -3.382 1.00 89.56 183 ARG A C 1
ATOM 1388 O O . ARG A 1 183 ? -13.630 -14.472 -3.711 1.00 89.56 183 ARG A O 1
ATOM 1395 N N . SER A 1 184 ? -12.016 -13.996 -2.219 1.00 89.50 184 SER A N 1
ATOM 1396 C CA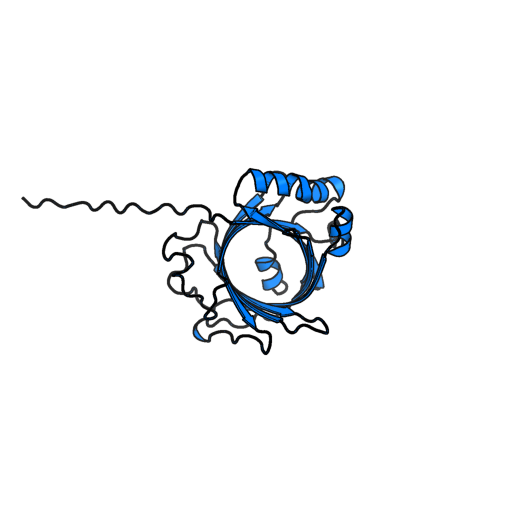 . SER A 1 184 ? -12.480 -14.904 -1.162 1.00 89.50 184 SER A CA 1
ATOM 1397 C C . SER A 1 184 ? -13.787 -14.458 -0.494 1.00 89.50 184 SER A C 1
ATOM 1399 O O . SER A 1 184 ? -14.315 -15.189 0.336 1.00 89.50 184 SER A O 1
ATOM 1401 N N . GLY A 1 185 ? -14.300 -13.266 -0.818 1.00 92.00 185 GLY A N 1
ATOM 1402 C CA . GLY A 1 185 ? -15.458 -12.656 -0.162 1.00 92.00 185 GLY A CA 1
ATOM 1403 C C . GLY A 1 185 ? -15.100 -11.865 1.099 1.00 92.00 185 GLY A C 1
ATOM 1404 O O . GLY A 1 185 ? -15.976 -11.237 1.685 1.00 92.00 185 GLY A O 1
ATOM 1405 N N . ARG A 1 186 ? -13.823 -11.861 1.508 1.00 94.81 186 ARG A N 1
ATOM 1406 C CA . ARG A 1 186 ? -13.335 -11.033 2.618 1.00 94.81 186 ARG A CA 1
ATOM 1407 C C . ARG A 1 186 ? -13.241 -9.570 2.200 1.00 94.81 186 ARG A C 1
ATOM 1409 O O . ARG A 1 186 ? -12.753 -9.268 1.110 1.00 94.81 186 ARG A O 1
ATOM 1416 N N . THR A 1 187 ? -13.626 -8.680 3.107 1.00 97.75 187 THR A N 1
ATOM 1417 C CA . THR A 1 187 ? -13.314 -7.252 3.016 1.00 97.75 187 THR A CA 1
ATOM 1418 C C . THR A 1 187 ? -12.149 -6.961 3.942 1.00 97.75 187 THR A C 1
ATOM 1420 O O . THR A 1 187 ? -12.180 -7.375 5.092 1.00 97.75 187 THR A O 1
ATOM 1423 N N . LEU A 1 188 ? -11.135 -6.251 3.465 1.00 98.31 188 LEU A N 1
ATOM 1424 C CA . LEU A 1 188 ? -10.018 -5.782 4.277 1.00 98.31 188 LEU A CA 1
ATOM 1425 C C . LEU A 1 188 ? -9.910 -4.269 4.157 1.00 98.31 188 LEU A C 1
ATOM 1427 O O . LEU A 1 188 ? -10.205 -3.708 3.104 1.00 98.31 188 LEU A O 1
ATOM 1431 N N . ILE A 1 189 ? -9.449 -3.610 5.214 1.00 98.69 189 ILE A N 1
ATOM 1432 C CA . ILE A 1 189 ? -9.179 -2.175 5.175 1.00 98.69 189 ILE A CA 1
ATOM 1433 C C . ILE A 1 189 ? -7.704 -1.941 5.447 1.00 98.69 189 ILE A C 1
ATOM 1435 O O . ILE A 1 189 ? -7.124 -2.546 6.346 1.00 98.69 189 ILE A O 1
ATOM 1439 N N . GLU A 1 190 ? -7.110 -1.052 4.662 1.00 98.75 190 GLU A N 1
ATOM 1440 C CA . GLU A 1 190 ? -5.776 -0.513 4.873 1.00 98.75 190 GLU A CA 1
ATOM 1441 C C . GLU A 1 190 ? -5.859 0.995 5.078 1.00 98.75 190 GLU A C 1
ATOM 1443 O O . GLU A 1 190 ? -6.522 1.699 4.319 1.00 98.75 190 GLU A O 1
ATOM 1448 N N . VAL A 1 191 ? -5.150 1.499 6.082 1.00 98.69 191 VAL A N 1
ATOM 1449 C CA . VAL A 1 191 ? -4.842 2.924 6.210 1.00 98.69 191 VAL A CA 1
ATOM 1450 C C . VAL A 1 191 ? -3.351 3.081 6.023 1.00 98.69 191 VAL A C 1
ATOM 1452 O O . VAL A 1 191 ? -2.590 2.448 6.755 1.00 98.69 191 VAL A O 1
ATOM 1455 N N . SER A 1 192 ? -2.942 3.936 5.090 1.00 98.56 192 SER A N 1
ATOM 1456 C CA . SER A 1 192 ? -1.537 4.248 4.860 1.00 98.56 192 SER A CA 1
ATOM 1457 C C . SER A 1 192 ? -1.262 5.748 4.792 1.00 98.56 192 SER A C 1
ATOM 1459 O O . SER A 1 192 ? -2.144 6.561 4.499 1.00 98.56 192 SER A O 1
ATOM 1461 N N . ARG A 1 193 ? -0.025 6.135 5.108 1.00 98.44 193 ARG A N 1
ATOM 1462 C CA . ARG A 1 193 ? 0.492 7.498 4.960 1.00 98.44 193 ARG A CA 1
ATOM 1463 C C . ARG A 1 193 ? 1.909 7.429 4.402 1.00 98.44 193 ARG A C 1
ATOM 1465 O O . ARG A 1 193 ? 2.764 6.753 4.971 1.00 98.44 193 ARG A O 1
ATOM 1472 N N . SER A 1 194 ? 2.152 8.133 3.300 1.00 97.38 194 SER A N 1
ATOM 1473 C CA . SER A 1 194 ? 3.516 8.340 2.800 1.00 97.38 194 SER A CA 1
ATOM 1474 C C . SER A 1 194 ? 4.255 9.363 3.669 1.00 97.38 194 SER A C 1
ATOM 1476 O O . SER A 1 194 ? 3.649 10.332 4.127 1.00 97.38 194 SER A O 1
ATOM 1478 N N . GLY A 1 195 ? 5.552 9.150 3.880 1.00 96.81 195 GLY A N 1
ATOM 1479 C CA . GLY A 1 195 ? 6.423 10.027 4.663 1.00 96.81 195 GLY A CA 1
ATOM 1480 C C . GLY A 1 195 ? 7.903 9.754 4.398 1.00 96.81 195 GLY A C 1
ATOM 1481 O O . GLY A 1 195 ? 8.257 8.999 3.488 1.00 96.81 195 GLY A O 1
ATOM 1482 N N . ALA A 1 196 ? 8.772 10.372 5.185 1.00 96.75 196 ALA A N 1
ATOM 1483 C CA . ALA A 1 196 ? 10.194 10.061 5.238 1.00 96.75 196 ALA A CA 1
ATOM 1484 C C . ALA A 1 196 ? 10.442 8.842 6.136 1.00 96.75 196 ALA A C 1
ATOM 1486 O O . ALA A 1 196 ? 9.734 8.651 7.118 1.00 96.75 196 ALA A O 1
ATOM 1487 N N . ALA A 1 197 ? 11.475 8.045 5.855 1.00 95.12 197 ALA A N 1
ATOM 1488 C CA . ALA A 1 197 ? 11.867 6.902 6.686 1.00 95.12 197 ALA A CA 1
ATOM 1489 C C . ALA A 1 197 ? 12.582 7.349 7.982 1.00 95.12 197 ALA A C 1
ATOM 1491 O O . ALA A 1 197 ? 13.765 7.083 8.182 1.00 95.12 197 ALA A O 1
ATOM 1492 N N . THR A 1 198 ? 11.870 8.063 8.859 1.00 95.75 198 THR A N 1
ATOM 1493 C CA . THR A 1 198 ? 12.402 8.624 10.114 1.00 95.75 198 THR A CA 1
ATOM 1494 C C . THR A 1 198 ? 11.580 8.194 11.328 1.00 95.75 198 THR A C 1
ATOM 1496 O O . THR A 1 198 ? 10.408 7.825 11.211 1.00 95.75 198 THR A O 1
ATOM 1499 N N . ASP A 1 199 ? 12.181 8.281 12.516 1.00 96.12 199 ASP A N 1
ATOM 1500 C CA . ASP A 1 199 ? 11.485 8.011 13.781 1.00 96.12 199 ASP A CA 1
ATOM 1501 C C . ASP A 1 199 ? 10.369 9.029 14.054 1.00 96.12 199 ASP A C 1
ATOM 1503 O O . ASP A 1 199 ? 9.354 8.691 14.662 1.00 96.12 199 ASP A O 1
ATOM 1507 N N . GLN A 1 200 ? 10.520 10.263 13.564 1.00 97.62 200 GLN A N 1
ATOM 1508 C CA . GLN A 1 200 ? 9.507 11.308 13.693 1.00 97.62 200 GLN A CA 1
ATOM 1509 C C . GLN A 1 200 ? 8.230 10.946 12.928 1.00 97.62 200 GLN A C 1
ATOM 1511 O O . GLN A 1 200 ? 7.140 10.991 13.501 1.00 97.62 200 GLN A O 1
ATOM 1516 N N . ASP A 1 201 ? 8.353 10.554 11.659 1.00 97.62 201 ASP A N 1
ATOM 1517 C CA . ASP A 1 201 ? 7.194 10.182 10.840 1.00 97.62 201 ASP A CA 1
ATOM 1518 C C . ASP A 1 201 ? 6.573 8.863 11.317 1.00 97.62 201 ASP A C 1
ATOM 1520 O O . ASP A 1 201 ? 5.345 8.727 11.332 1.00 97.62 201 ASP A O 1
ATOM 1524 N N . PHE A 1 202 ? 7.398 7.931 11.812 1.00 97.50 202 PHE A N 1
ATOM 1525 C CA . PHE A 1 202 ? 6.918 6.730 12.494 1.00 97.50 202 PHE A CA 1
ATOM 1526 C C . PHE A 1 202 ? 6.050 7.088 13.707 1.00 97.50 202 PHE A C 1
ATOM 1528 O O . PHE A 1 202 ? 4.913 6.620 13.814 1.00 97.50 202 PHE A O 1
ATOM 1535 N N . ALA A 1 203 ? 6.560 7.938 14.604 1.00 97.81 203 ALA A N 1
ATOM 1536 C CA . ALA A 1 203 ? 5.861 8.345 15.818 1.00 97.81 203 ALA A CA 1
ATOM 1537 C C . ALA A 1 203 ? 4.584 9.140 15.506 1.00 97.81 203 ALA A C 1
ATOM 1539 O O . ALA A 1 203 ? 3.554 8.914 16.142 1.00 97.81 203 ALA A O 1
ATOM 1540 N N . SER A 1 204 ? 4.614 10.020 14.498 1.00 98.00 204 SER A N 1
ATOM 1541 C CA . SER A 1 204 ? 3.427 10.756 14.048 1.00 98.00 204 SER A CA 1
ATOM 1542 C C . SER A 1 204 ? 2.352 9.810 13.520 1.00 98.00 204 SER A C 1
ATOM 1544 O O . SER A 1 204 ? 1.204 9.902 13.951 1.00 98.00 204 SER A O 1
ATOM 1546 N N . PHE A 1 205 ? 2.691 8.855 12.646 1.00 98.44 205 PHE A N 1
ATOM 1547 C CA . PHE A 1 205 ? 1.700 7.890 12.166 1.00 98.44 205 PHE A CA 1
ATOM 1548 C C . PHE A 1 205 ? 1.149 7.023 13.305 1.00 98.44 205 PHE A C 1
ATOM 1550 O O . PHE A 1 205 ? -0.061 6.786 13.386 1.00 98.44 205 PHE A O 1
ATOM 1557 N N . GLN A 1 206 ? 2.024 6.574 14.208 1.00 98.25 206 GLN A N 1
ATOM 1558 C CA . GLN A 1 206 ? 1.632 5.781 15.367 1.00 98.25 206 GLN A CA 1
ATOM 1559 C C . GLN A 1 206 ? 0.635 6.544 16.251 1.00 98.25 206 GLN A C 1
ATOM 1561 O O . GLN A 1 206 ? -0.388 5.978 16.636 1.00 98.25 206 GLN A O 1
ATOM 1566 N N . ALA A 1 207 ? 0.903 7.817 16.550 1.00 97.38 207 ALA A N 1
ATOM 1567 C CA . ALA A 1 207 ? 0.053 8.650 17.394 1.00 97.38 207 ALA A CA 1
ATOM 1568 C C . ALA A 1 207 ? -1.267 9.039 16.709 1.00 97.38 207 ALA A C 1
ATOM 1570 O O . ALA A 1 207 ? -2.337 8.887 17.300 1.00 97.38 207 ALA A O 1
ATOM 1571 N N . ASP A 1 208 ? -1.203 9.501 15.459 1.00 97.25 208 ASP A N 1
ATOM 1572 C CA . ASP A 1 208 ? -2.356 10.072 14.757 1.00 97.25 208 ASP A CA 1
ATOM 1573 C C . ASP A 1 208 ? -3.328 9.009 14.239 1.00 97.25 208 ASP A C 1
ATOM 1575 O O . ASP A 1 208 ? -4.525 9.273 14.112 1.00 97.25 208 ASP A O 1
ATOM 1579 N N . VAL A 1 209 ? -2.809 7.828 13.883 1.00 98.31 209 VAL A N 1
ATOM 1580 C CA . VAL A 1 209 ? -3.557 6.788 13.168 1.00 98.31 209 VAL A CA 1
ATOM 1581 C C . VAL A 1 209 ? -3.591 5.492 13.964 1.00 98.31 209 VAL A C 1
ATOM 1583 O O . VAL A 1 209 ? -4.668 5.071 14.390 1.00 98.31 209 VAL A O 1
ATOM 1586 N N . ALA A 1 210 ? -2.438 4.847 14.169 1.00 98.06 210 ALA A N 1
ATOM 1587 C CA . ALA A 1 210 ? -2.406 3.477 14.687 1.00 98.06 210 ALA A CA 1
ATOM 1588 C C . ALA A 1 210 ? -3.016 3.383 16.093 1.00 98.06 210 ALA A C 1
ATOM 1590 O O . ALA A 1 210 ? -3.859 2.523 16.340 1.00 98.06 210 ALA A O 1
ATOM 1591 N N . ARG A 1 211 ? -2.663 4.312 16.988 1.00 98.12 211 ARG A N 1
ATOM 1592 C CA . ARG A 1 211 ? -3.190 4.378 18.356 1.00 98.12 211 ARG A CA 1
ATOM 1593 C C . ARG A 1 211 ? -4.696 4.562 18.390 1.00 98.12 211 ARG A C 1
ATOM 1595 O O . ARG A 1 211 ? -5.374 3.769 19.036 1.00 98.12 211 ARG A O 1
ATOM 1602 N N . LYS A 1 212 ? -5.229 5.539 17.651 1.00 97.56 212 LYS A N 1
ATOM 1603 C CA . LYS A 1 212 ? -6.680 5.768 17.579 1.00 97.56 212 LYS A CA 1
ATOM 1604 C C . LYS A 1 212 ? -7.417 4.522 17.084 1.00 97.56 212 LYS A C 1
ATOM 1606 O O . LYS A 1 212 ? -8.414 4.116 17.674 1.00 97.56 212 LYS A O 1
ATOM 1611 N N . LEU A 1 213 ? -6.928 3.891 16.017 1.00 98.44 213 LEU A N 1
ATOM 1612 C CA . LEU A 1 213 ? -7.594 2.719 15.452 1.00 98.44 213 LEU A CA 1
ATOM 1613 C C . LEU A 1 213 ? -7.520 1.502 16.384 1.00 98.44 213 LEU A C 1
ATOM 1615 O O . LEU A 1 213 ? -8.528 0.818 16.556 1.00 98.44 213 LEU A O 1
ATOM 1619 N N . ILE A 1 214 ? -6.360 1.233 16.990 1.00 98.12 214 ILE A N 1
ATOM 1620 C CA . ILE A 1 214 ? -6.155 0.064 17.858 1.00 98.12 214 ILE A CA 1
ATOM 1621 C C . ILE A 1 214 ? -6.856 0.258 19.207 1.00 98.12 214 ILE A C 1
ATOM 1623 O O . ILE A 1 214 ? -7.691 -0.560 19.580 1.00 98.12 214 ILE A O 1
ATOM 1627 N N . GLU A 1 215 ? -6.541 1.329 19.939 1.00 97.38 215 GLU A N 1
ATOM 1628 C CA . GLU A 1 215 ? -6.998 1.511 21.325 1.00 97.38 215 GLU A CA 1
ATOM 1629 C C . GLU A 1 215 ? -8.448 2.001 21.393 1.00 97.38 215 GLU A C 1
ATOM 1631 O O . GLU A 1 215 ? -9.230 1.504 22.201 1.00 97.38 215 GLU A O 1
ATOM 1636 N N . THR A 1 216 ? -8.834 2.947 20.533 1.00 97.12 216 THR A N 1
ATOM 1637 C CA . THR A 1 216 ? -10.166 3.576 20.597 1.00 97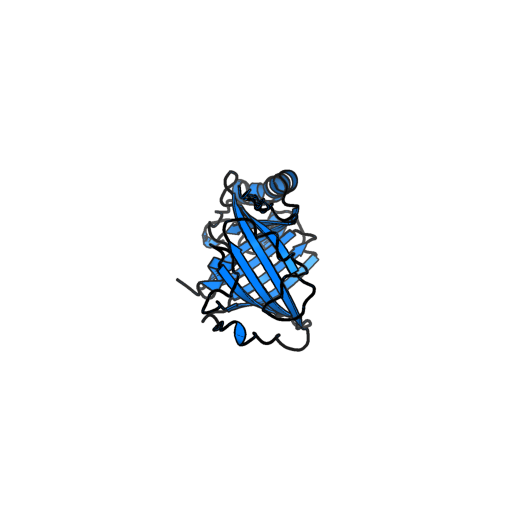.12 216 THR A CA 1
ATOM 1638 C C . THR A 1 216 ? -11.202 2.848 19.749 1.00 97.12 216 THR A C 1
ATOM 1640 O O . THR A 1 216 ? -12.397 2.885 20.051 1.00 97.12 216 THR A O 1
ATOM 1643 N N . HIS A 1 217 ? -10.781 2.215 18.652 1.00 97.88 217 HIS A N 1
ATOM 1644 C CA . HIS A 1 217 ? -11.700 1.574 17.707 1.00 97.88 217 HIS A CA 1
ATOM 1645 C C . HIS A 1 217 ? -11.547 0.057 17.622 1.00 97.88 217 HIS A C 1
ATOM 1647 O O . HIS A 1 217 ? -12.341 -0.574 16.931 1.00 97.88 217 HIS A O 1
ATOM 1653 N N . GLY A 1 218 ? -10.611 -0.536 18.367 1.00 97.38 218 GLY A N 1
ATOM 1654 C CA . GLY A 1 218 ? -10.530 -1.982 18.551 1.00 97.38 218 GLY A CA 1
ATOM 1655 C C . GLY A 1 218 ? -10.209 -2.757 17.275 1.00 97.38 218 GLY A C 1
ATOM 1656 O O . GLY A 1 218 ? -10.670 -3.890 17.134 1.00 97.38 218 GLY A O 1
ATOM 1657 N N . ILE A 1 219 ? -9.463 -2.167 16.331 1.00 98.31 219 ILE A N 1
ATOM 1658 C CA . ILE A 1 219 ? -8.971 -2.939 15.181 1.00 98.31 219 ILE A CA 1
ATOM 1659 C C . ILE A 1 219 ? -7.988 -4.010 15.666 1.00 98.31 219 ILE A C 1
ATOM 1661 O O . ILE A 1 219 ? -7.230 -3.794 16.615 1.00 98.31 219 ILE A O 1
ATOM 1665 N N . LYS A 1 220 ? -7.942 -5.140 14.961 1.00 98.06 220 LYS A N 1
ATOM 1666 C CA . LYS A 1 220 ? -6.900 -6.157 15.131 1.00 98.06 220 LYS A CA 1
ATOM 1667 C C . LYS A 1 220 ? -5.966 -6.114 13.927 1.00 98.06 220 LYS A C 1
ATOM 1669 O O . LYS A 1 220 ? -6.393 -6.494 12.834 1.00 98.06 220 LYS A O 1
ATOM 1674 N N . PRO A 1 221 ? -4.727 -5.614 14.081 1.00 98.25 221 PRO A N 1
ATOM 1675 C CA . PRO A 1 221 ? -3.851 -5.459 12.935 1.00 98.25 221 PRO A CA 1
ATOM 1676 C C . PRO A 1 221 ? -3.459 -6.805 12.315 1.00 98.25 221 PRO A C 1
ATOM 1678 O O . PRO A 1 221 ? -3.039 -7.737 13.006 1.00 98.25 221 PRO A O 1
ATOM 1681 N N . LEU A 1 222 ? -3.563 -6.896 10.992 1.00 97.31 222 LEU A N 1
ATOM 1682 C CA . LEU A 1 222 ? -3.129 -8.056 10.225 1.00 97.31 222 LEU A CA 1
ATOM 1683 C C . LEU A 1 222 ? -1.605 -8.086 10.094 1.00 97.31 222 LEU A C 1
ATOM 1685 O O . LEU A 1 222 ? -0.943 -7.062 9.937 1.00 97.31 222 LEU A O 1
ATOM 1689 N N . GLN A 1 223 ? -1.059 -9.300 10.085 1.00 94.50 223 GLN A N 1
ATOM 1690 C CA . GLN A 1 223 ? 0.382 -9.536 9.962 1.00 94.50 223 GLN A CA 1
ATOM 1691 C C . GLN A 1 223 ? 0.895 -9.418 8.521 1.00 94.50 223 GLN A C 1
ATOM 1693 O O . GLN A 1 223 ? 2.066 -9.094 8.303 1.00 94.50 223 GLN A O 1
ATOM 1698 N N . ALA A 1 224 ? 0.023 -9.701 7.551 1.00 92.25 224 ALA A N 1
ATOM 1699 C CA . ALA A 1 224 ? 0.337 -9.730 6.130 1.00 92.25 224 ALA A CA 1
ATOM 1700 C C . ALA A 1 224 ? 0.084 -8.373 5.455 1.00 92.25 224 ALA A C 1
ATOM 1702 O O . ALA A 1 224 ? -0.803 -7.607 5.836 1.00 92.25 224 ALA A O 1
ATOM 1703 N N . SER A 1 225 ? 0.857 -8.092 4.410 1.00 91.31 225 SER A N 1
ATOM 1704 C CA . SER A 1 225 ? 0.647 -6.947 3.524 1.00 91.31 225 SER A CA 1
ATOM 1705 C C . SER A 1 225 ? -0.552 -7.158 2.603 1.00 91.31 225 SER A C 1
ATOM 1707 O O . SER A 1 225 ? -0.902 -8.288 2.254 1.00 91.31 225 SER A O 1
ATOM 1709 N N . MET A 1 226 ? -1.131 -6.066 2.105 1.00 91.81 226 MET A N 1
ATOM 1710 C CA . MET A 1 226 ? -2.224 -6.160 1.138 1.00 91.81 226 MET A CA 1
ATOM 1711 C C . MET A 1 226 ? -1.790 -6.800 -0.184 1.00 91.81 226 MET A C 1
ATOM 1713 O O . MET A 1 226 ? -2.571 -7.496 -0.819 1.00 91.81 226 MET A O 1
ATOM 1717 N N . THR A 1 227 ? -0.519 -6.653 -0.572 1.00 89.62 227 THR A N 1
ATOM 1718 C CA . THR A 1 227 ? 0.020 -7.355 -1.747 1.00 89.62 227 THR A CA 1
ATOM 1719 C C . THR A 1 227 ? -0.011 -8.872 -1.555 1.00 89.62 227 THR A C 1
ATOM 1721 O O . THR A 1 227 ? -0.402 -9.589 -2.473 1.00 89.62 227 THR A O 1
ATOM 1724 N N . GLU A 1 228 ? 0.371 -9.383 -0.383 1.00 90.62 228 GLU A N 1
ATOM 1725 C CA . GLU A 1 228 ? 0.288 -10.820 -0.078 1.00 90.62 228 GLU A CA 1
ATOM 1726 C C . GLU A 1 228 ? -1.170 -11.287 -0.039 1.00 90.62 228 GLU A C 1
ATOM 1728 O O . GLU A 1 228 ? -1.521 -12.242 -0.728 1.00 90.62 228 GLU A O 1
ATOM 1733 N N . LEU A 1 229 ? -2.027 -10.562 0.683 1.00 91.69 229 LEU A N 1
ATOM 1734 C CA . LEU A 1 229 ? -3.437 -10.907 0.880 1.00 91.69 229 LEU A CA 1
ATOM 1735 C C . LEU A 1 229 ? -4.237 -10.891 -0.432 1.00 91.69 229 LEU A C 1
ATOM 1737 O O . LEU A 1 229 ? -4.941 -11.850 -0.745 1.00 91.69 229 LEU A O 1
ATOM 1741 N N . ALA A 1 230 ? -4.096 -9.837 -1.239 1.00 90.94 230 ALA A N 1
ATOM 1742 C CA . ALA A 1 230 ? -4.862 -9.665 -2.471 1.00 90.94 230 ALA A CA 1
ATOM 1743 C C . ALA A 1 230 ? -4.345 -10.512 -3.648 1.00 90.94 230 ALA A C 1
ATOM 1745 O O . ALA A 1 230 ? -5.082 -10.736 -4.609 1.00 90.94 230 ALA A O 1
ATOM 1746 N N . SER A 1 231 ? -3.107 -11.018 -3.584 1.00 90.06 231 SER A N 1
ATOM 1747 C CA . SER A 1 231 ? -2.540 -11.888 -4.627 1.00 90.06 231 SER A CA 1
ATOM 1748 C C . SER A 1 231 ? -2.658 -13.391 -4.337 1.00 90.06 231 SER A C 1
ATOM 1750 O O . SER A 1 231 ? -2.349 -14.190 -5.221 1.00 90.06 231 SER A O 1
ATOM 1752 N N . ALA A 1 232 ? -3.103 -13.791 -3.139 1.00 85.88 232 ALA A N 1
ATOM 1753 C CA . ALA A 1 232 ? -3.201 -15.196 -2.724 1.00 85.88 232 ALA A CA 1
ATOM 1754 C C . ALA A 1 232 ? -4.388 -15.969 -3.345 1.00 85.88 232 ALA A C 1
ATOM 1756 O O . ALA A 1 232 ? -4.419 -17.193 -3.303 1.00 85.88 232 ALA A O 1
ATOM 1757 N N . CYS A 1 233 ? -5.365 -15.284 -3.948 1.00 79.19 233 CYS A N 1
ATOM 1758 C CA . CYS A 1 233 ? -6.528 -15.889 -4.619 1.00 79.19 233 CYS A CA 1
ATOM 1759 C C . CYS A 1 233 ? -7.370 -16.897 -3.805 1.00 79.19 233 CYS A C 1
ATOM 1761 O O . CYS A 1 233 ? -8.104 -17.677 -4.409 1.00 79.19 233 CYS A O 1
ATOM 1763 N N . GLY A 1 234 ? -7.350 -16.832 -2.468 1.00 57.97 234 GLY A N 1
ATOM 1764 C CA . GLY A 1 234 ? -8.258 -17.605 -1.609 1.00 57.97 234 GLY A CA 1
ATOM 1765 C C . GLY A 1 234 ? -7.697 -18.912 -1.048 1.00 57.97 234 GLY A C 1
ATOM 1766 O O . GLY A 1 234 ? -8.472 -19.839 -0.831 1.00 57.97 234 GLY A O 1
ATOM 1767 N N . THR A 1 235 ? -6.386 -18.988 -0.814 1.00 47.44 235 THR A N 1
ATOM 1768 C CA . THR A 1 235 ? -5.836 -19.912 0.195 1.00 47.44 235 THR A CA 1
ATOM 1769 C C . THR A 1 235 ? -6.125 -19.413 1.600 1.00 47.44 235 THR A C 1
ATOM 1771 O O . THR A 1 235 ? -5.918 -18.192 1.811 1.00 47.44 235 THR A O 1
#

Foldseek 3Di:
DDDDPPPPPPQPAFDADFKAKEKWKFFCVQWFDDDLCSLCVLLVHDFPDKWKKKKWKWFQPDDPPPQDPQKGKMWMWIFTDDDPFTKIKIKIKIKGQGHDRPPPPQVPDDAQLDDDPAKDWYWYWYDQALVDIGTMIMIMGMDMDRPDHRDGDVVSNIDIQPWMKMWMWTDDQQWIKIWIQALQRTIMIMIIGMDTPDPVVVVVCSVSRRCSRCVVTPGRTDPDDPVCVRRVRHD

Solvent-accessible surface area (backbone atoms only — not comparable to full-atom values): 12952 Å² total; per-residue (Å²): 137,85,84,81,82,80,78,77,77,77,74,78,76,53,56,80,44,70,31,20,37,42,32,41,32,29,42,37,92,74,31,38,60,80,42,40,68,49,41,32,55,75,66,74,46,75,67,80,44,76,48,42,31,42,38,38,36,22,46,44,77,56,85,62,90,88,64,58,87,76,46,48,64,38,36,39,40,39,35,39,73,49,101,87,48,60,42,20,36,32,32,37,38,38,39,22,78,56,55,62,64,70,70,63,41,80,88,70,44,80,51,84,58,49,88,62,85,51,63,48,57,30,33,42,36,37,32,45,50,96,92,40,66,49,68,33,23,34,45,35,32,42,35,78,33,66,86,54,73,66,70,81,48,74,88,48,49,47,57,73,50,98,41,55,26,39,35,42,36,37,29,42,91,57,40,35,26,35,26,32,40,37,73,71,73,50,55,37,38,37,43,35,33,62,47,53,66,44,72,66,49,50,51,48,46,40,61,71,45,53,43,47,41,38,76,76,43,46,36,50,46,40,87,70,53,67,70,61,64,66,59,54,68,64,120

Mean predicted aligned error: 5.77 Å

Sequence (235 aa):
MAASLLVAACAAQASDPPGAEYAIRWDPAEGGPSSAAQTFAKLEVTADKKGDYEVGYRRPSAPPPGLPEGFAPIVRERWKTGPNKKEYELTYKQRGPSPSPATPTLDQWPCPVGKTKDRKDEVDVSFRSLNDAARAYSRSCTVESKTAPPPVPAALKAPPAKCTSTMTRLKRGELTVEEWHLRSGRTLIEVSRSGAATDQDFASFQADVARKLIETHGIKPLQASMTELASACGT